Protein AF-A0A7Y3P271-F1 (afdb_monomer)

Solvent-accessible surface area (backbone atoms only — not comparable to full-atom values): 10636 Å² total; per-residue (Å²): 130,68,57,76,39,60,41,57,51,79,41,58,28,74,95,39,40,86,47,29,62,66,76,64,74,85,81,51,53,72,66,56,50,53,50,51,54,73,68,67,54,68,25,46,59,52,27,78,49,50,24,70,84,54,95,64,58,70,70,57,27,37,47,33,23,30,50,40,48,52,51,36,40,74,69,55,47,33,43,68,49,92,56,65,43,69,45,56,38,36,40,36,44,94,90,44,76,49,76,49,74,50,62,45,68,46,65,66,32,43,78,72,56,66,42,74,85,90,73,88,81,57,68,74,58,51,55,52,50,52,53,44,40,71,60,40,71,64,85,93,77,84,84,90,79,88,77,82,92,49,73,72,57,53,52,51,52,63,56,55,74,72,52,88,57,73,38,79,52,74,56,96,80,28,38,40,36,56

pLDDT: mean 92.58, std 4.86, range [75.62, 98.0]

Secondary structure (DSSP, 8-state):
---EE-B--EEE-GGGHHHH----GGGS-HHHHHHHHHTT---THHHHTTTTT--S-HHHHHHHHHHHHHHHHHTTSEEE-SS-B-EEEEEEETTEEEEEEE-EE-HHHHHTTSSPP-SPPPHHHHHHHHHHHHHH-----PPP------HHHHHHHHHHTTSPPS-EEEETTEEEE-

Nearest PDB structures (foldseek):
  2mbm-assembly1_A  TM=2.116E-01  e=1.120E+00  synthetic construct
  4xel-assembly2_B  TM=2.306E-01  e=8.681E+00  Pseudomonas aeruginosa PAO1
  8k28-assembly1_A  TM=1.789E-01  e=2.936E+00  Vibrio phage ICP1_2004_A

Sequence (178 aa):
MSKIIPFCAVRPAPDKVSEVVSHSVEAYSKESINRKLKAGSNSFLQIIFAGKELKSGEKEMLKAIKQKFIDFRKRGIFEQEATPTIYVYRQIKDGQAHTGIIALASVEDYENGVIKIHEHTLEKRVEKLKDYLSVCDFNAEPVSIAYPHHNELDTFLSEKIKEHPLYDFTTDLVQHSV

Foldseek 3Di:
DWDFWFAWDWAFQQVQNVQADDDPPVVDDPVRLVVNCVVVTNYLSCLQCQQVPPPDDPLVSLLSSLVVVVVCVVVRRIDIHPDGDKDWKWKAAPNDIDIDIDTDTDPVCVVVCVFPDPDDDDPVVVVVVVSNCVRNVDDPDDDDGDDPDDVVVVVVSVVVVVDDFSYWDDDPRMTMTD

Radius of gyration: 17.97 Å; Cα contacts (8 Å, |Δi|>4): 202; chains: 1; bounding box: 37×45×43 Å

Structure (mmCIF, N/CA/C/O backbone):
data_AF-A0A7Y3P271-F1
#
_entry.id   AF-A0A7Y3P271-F1
#
loop_
_atom_site.group_PDB
_atom_site.id
_atom_site.type_symbol
_atom_site.label_atom_id
_atom_site.label_alt_id
_atom_site.label_comp_id
_atom_site.label_asym_id
_atom_site.label_entity_id
_atom_site.label_seq_id
_atom_site.pdbx_PDB_ins_code
_atom_site.Cartn_x
_atom_site.Cartn_y
_atom_site.Cartn_z
_atom_site.occupancy
_atom_site.B_iso_or_equiv
_atom_site.auth_seq_id
_atom_site.auth_comp_id
_atom_site.auth_asym_id
_atom_site.auth_atom_id
_atom_site.pdbx_PDB_model_num
ATOM 1 N N . MET A 1 1 ? -2.762 -23.274 -6.606 1.00 76.88 1 MET A N 1
ATOM 2 C CA . MET A 1 1 ? -2.120 -21.947 -6.720 1.00 76.88 1 MET A CA 1
ATOM 3 C C . MET A 1 1 ? -3.157 -20.930 -6.286 1.00 76.88 1 MET A C 1
ATOM 5 O O . MET A 1 1 ? -4.306 -21.124 -6.656 1.00 76.88 1 MET A O 1
ATOM 9 N N . SER A 1 2 ? -2.792 -19.945 -5.465 1.00 87.06 2 SER A N 1
ATOM 10 C CA . SER A 1 2 ? -3.760 -18.952 -4.977 1.00 87.06 2 SER A CA 1
ATOM 11 C C . SER A 1 2 ? -4.325 -18.123 -6.135 1.00 87.06 2 SER A C 1
ATOM 13 O O . SER A 1 2 ? -3.615 -17.834 -7.103 1.00 87.06 2 SER A O 1
ATOM 15 N N . LYS A 1 3 ? -5.600 -17.755 -6.044 1.00 92.44 3 LYS A N 1
ATOM 16 C CA . LYS A 1 3 ? -6.288 -16.897 -6.997 1.00 92.44 3 LYS A CA 1
ATOM 17 C C . LYS A 1 3 ? -5.854 -15.451 -6.782 1.00 92.44 3 LYS A C 1
ATOM 19 O O . LYS A 1 3 ? -6.179 -14.832 -5.769 1.00 92.44 3 LYS A O 1
ATOM 24 N N . ILE A 1 4 ? -5.157 -14.918 -7.781 1.00 93.88 4 ILE A N 1
ATOM 25 C CA . ILE A 1 4 ? -4.724 -13.523 -7.845 1.00 93.88 4 ILE A CA 1
ATOM 26 C C . ILE A 1 4 ? -5.758 -12.708 -8.622 1.00 93.88 4 ILE A C 1
ATOM 28 O O . ILE A 1 4 ? -6.173 -13.106 -9.711 1.00 93.88 4 ILE A O 1
ATOM 32 N N . ILE A 1 5 ? -6.203 -11.589 -8.049 1.00 96.56 5 ILE A N 1
ATOM 33 C CA . ILE A 1 5 ? -7.339 -10.810 -8.552 1.00 96.56 5 ILE A CA 1
ATOM 34 C C . ILE A 1 5 ? -6.903 -9.348 -8.773 1.00 96.56 5 ILE A C 1
ATOM 36 O O . ILE A 1 5 ? -6.366 -8.730 -7.846 1.00 96.56 5 ILE A O 1
ATOM 40 N N . PRO A 1 6 ? -7.119 -8.773 -9.975 1.00 97.44 6 PRO A N 1
ATOM 41 C CA . PRO A 1 6 ? -6.876 -7.354 -10.228 1.00 97.44 6 PRO A CA 1
ATOM 42 C C . PRO A 1 6 ? -7.854 -6.480 -9.432 1.00 97.44 6 PRO A C 1
ATOM 44 O O . PRO A 1 6 ? -8.974 -6.898 -9.138 1.00 97.44 6 PRO A O 1
ATOM 47 N N . PHE A 1 7 ? -7.472 -5.241 -9.128 1.00 97.12 7 PHE A N 1
ATOM 48 C CA . PHE A 1 7 ? -8.321 -4.329 -8.357 1.00 97.12 7 PHE A CA 1
ATOM 49 C C . PHE A 1 7 ? -8.177 -2.876 -8.800 1.00 97.12 7 PHE A C 1
ATOM 51 O O . PHE A 1 7 ? -7.177 -2.492 -9.402 1.00 97.12 7 PHE A O 1
ATOM 58 N N . CYS A 1 8 ? -9.193 -2.064 -8.513 1.00 97.19 8 CYS A N 1
ATOM 59 C CA . CYS A 1 8 ? -9.152 -0.631 -8.785 1.00 97.19 8 CYS A CA 1
ATOM 60 C C . CYS A 1 8 ? -8.505 0.090 -7.597 1.00 97.19 8 CYS A C 1
ATOM 62 O O . CYS A 1 8 ? -9.199 0.460 -6.645 1.00 97.19 8 CYS A O 1
ATOM 64 N N . ALA A 1 9 ? -7.181 0.251 -7.618 1.00 96.25 9 ALA A N 1
ATOM 65 C CA . ALA A 1 9 ? -6.464 0.894 -6.523 1.00 96.25 9 ALA A CA 1
ATOM 66 C C . ALA A 1 9 ? -6.833 2.378 -6.385 1.00 96.25 9 ALA A C 1
ATOM 68 O O . ALA A 1 9 ? -7.121 3.064 -7.367 1.00 96.25 9 ALA A O 1
ATOM 69 N N . VAL A 1 10 ? -6.760 2.885 -5.153 1.00 96.75 10 VAL A N 1
ATOM 70 C CA . VAL A 1 10 ? -6.625 4.319 -4.887 1.00 96.75 10 VAL A CA 1
ATOM 71 C C . VAL A 1 10 ? -5.153 4.573 -4.599 1.00 96.75 10 VAL A C 1
ATOM 73 O O . VAL A 1 10 ? -4.630 4.102 -3.592 1.00 96.75 10 VAL A O 1
ATOM 76 N N . ARG A 1 11 ? -4.482 5.284 -5.499 1.00 95.81 11 ARG A N 1
ATOM 77 C CA . ARG A 1 11 ? -3.025 5.468 -5.500 1.00 95.81 11 ARG A CA 1
ATOM 78 C C . ARG A 1 11 ? -2.660 6.949 -5.595 1.00 95.81 11 ARG A C 1
ATOM 80 O O . ARG A 1 11 ? -3.503 7.737 -6.021 1.00 95.81 11 ARG A O 1
ATOM 87 N N . PRO A 1 12 ? -1.451 7.373 -5.197 1.00 96.56 12 PRO A N 1
ATOM 88 C CA . PRO A 1 12 ? -1.027 8.760 -5.377 1.00 96.56 12 PRO A CA 1
ATOM 89 C C . PRO A 1 12 ? -1.092 9.208 -6.846 1.00 96.56 12 PRO A C 1
ATOM 91 O O . PRO A 1 12 ? -0.880 8.410 -7.761 1.00 96.56 12 PRO A O 1
ATOM 94 N N . ALA A 1 13 ? -1.343 10.489 -7.096 1.00 96.25 13 ALA A N 1
ATOM 95 C CA . ALA A 1 13 ? -1.074 11.041 -8.420 1.00 96.25 13 ALA A CA 1
ATOM 96 C C . ALA A 1 13 ? 0.440 10.919 -8.726 1.00 96.25 13 ALA A C 1
ATOM 98 O O . ALA A 1 13 ? 1.246 11.074 -7.796 1.00 96.25 13 ALA A O 1
ATOM 99 N N . PRO A 1 14 ? 0.856 10.619 -9.973 1.00 94.06 14 PRO A N 1
ATOM 100 C CA . PRO A 1 14 ? 2.269 10.409 -10.317 1.00 94.06 14 PRO A CA 1
ATOM 101 C C . PRO A 1 14 ? 3.203 11.547 -9.902 1.00 94.06 14 PRO A C 1
ATOM 103 O O . PRO A 1 14 ? 4.298 11.297 -9.407 1.00 94.06 14 PRO A O 1
ATOM 106 N N . ASP A 1 15 ? 2.743 12.791 -10.009 1.00 93.38 15 ASP A N 1
ATOM 107 C CA . ASP A 1 15 ? 3.478 13.998 -9.624 1.00 93.38 15 ASP A CA 1
ATOM 108 C C . ASP A 1 15 ? 3.590 14.203 -8.101 1.00 93.38 15 ASP A C 1
ATOM 110 O O . ASP A 1 15 ? 4.363 15.046 -7.652 1.00 93.38 15 ASP A O 1
ATOM 114 N N . LYS A 1 16 ? 2.841 13.440 -7.293 1.00 94.31 16 LYS A N 1
ATOM 115 C CA . LYS A 1 16 ? 2.733 13.617 -5.831 1.00 94.31 16 LYS A CA 1
ATOM 116 C C . LYS A 1 16 ? 3.246 12.429 -5.027 1.00 94.31 16 LYS A C 1
ATOM 118 O O . LYS A 1 16 ? 3.295 12.509 -3.800 1.00 94.31 16 LYS A O 1
ATOM 123 N N . VAL A 1 17 ? 3.625 11.326 -5.676 1.00 94.31 17 VAL A N 1
ATOM 124 C CA . VAL A 1 17 ? 3.997 10.073 -4.996 1.00 94.31 17 VAL A CA 1
ATOM 125 C C . VAL A 1 17 ? 5.090 10.277 -3.940 1.00 94.31 17 VAL A C 1
ATOM 127 O O . VAL A 1 17 ? 4.933 9.830 -2.804 1.00 94.31 17 VAL A O 1
ATOM 130 N N . SER A 1 18 ? 6.137 11.039 -4.259 1.00 90.69 18 SER A N 1
ATOM 131 C CA . SER A 1 18 ? 7.265 11.310 -3.357 1.00 90.69 18 SER A CA 1
ATOM 132 C C . SER A 1 18 ? 6.880 12.138 -2.126 1.00 90.69 18 SER A C 1
ATOM 134 O O . SER A 1 18 ? 7.519 12.020 -1.081 1.00 90.69 18 SER A O 1
ATOM 136 N N . GLU A 1 19 ? 5.822 12.948 -2.212 1.00 91.56 19 GLU A N 1
ATOM 137 C CA . GLU A 1 19 ? 5.302 13.713 -1.077 1.00 91.56 19 GLU A CA 1
ATOM 138 C C . GLU A 1 19 ? 4.388 12.876 -0.184 1.00 91.56 19 GLU A C 1
ATOM 140 O O . GLU A 1 19 ? 4.322 13.119 1.023 1.00 91.56 19 GLU A O 1
ATOM 145 N N . VAL A 1 20 ? 3.664 11.923 -0.779 1.00 94.38 20 VAL A N 1
ATOM 146 C CA . VAL A 1 20 ? 2.663 11.103 -0.090 1.00 94.38 20 VAL A CA 1
ATOM 147 C C . VAL A 1 20 ? 3.302 9.995 0.731 1.00 94.38 20 VAL A C 1
ATOM 149 O O . VAL A 1 20 ? 2.820 9.702 1.824 1.00 94.38 20 VAL A O 1
ATOM 152 N N . VAL A 1 21 ? 4.385 9.395 0.246 1.00 91.19 21 VAL A N 1
ATOM 153 C CA . VAL A 1 21 ? 5.019 8.240 0.890 1.00 91.19 21 VAL A CA 1
ATOM 154 C C . VAL A 1 21 ? 5.388 8.523 2.355 1.00 91.19 21 VAL A C 1
ATOM 156 O O . VAL A 1 21 ? 5.842 9.605 2.740 1.00 91.19 21 VAL A O 1
ATOM 159 N N . SER A 1 22 ? 5.169 7.517 3.201 1.00 90.75 22 SER A N 1
ATOM 160 C CA . SER A 1 22 ? 5.621 7.491 4.589 1.00 90.75 22 SER A CA 1
ATOM 161 C C . SER A 1 22 ? 6.122 6.101 4.957 1.00 90.75 22 SER A C 1
ATOM 163 O O . SER A 1 22 ? 5.598 5.102 4.474 1.00 90.75 22 SER A O 1
ATOM 165 N N . HIS A 1 23 ? 7.084 6.036 5.869 1.00 86.44 23 HIS A N 1
ATOM 166 C CA . HIS A 1 23 ? 7.488 4.800 6.528 1.00 86.44 23 HIS A CA 1
ATOM 167 C C . HIS A 1 23 ? 6.451 4.380 7.572 1.00 86.44 23 HIS A C 1
ATOM 169 O O . HIS A 1 23 ? 5.519 5.129 7.888 1.00 86.44 23 HIS A O 1
ATOM 175 N N . SER A 1 24 ? 6.659 3.198 8.156 1.00 86.56 24 SER A N 1
ATOM 176 C CA . SER A 1 24 ? 5.958 2.819 9.383 1.00 86.56 24 SER A CA 1
ATOM 177 C C . SER A 1 24 ? 6.114 3.922 10.430 1.00 86.56 24 SER A C 1
ATOM 179 O O . SER A 1 24 ? 7.189 4.508 10.587 1.00 86.56 24 SER A O 1
ATOM 181 N N . VAL A 1 25 ? 5.041 4.192 11.172 1.00 88.00 25 VAL A N 1
ATOM 182 C CA . VAL A 1 25 ? 5.026 5.190 12.250 1.00 88.00 25 VAL A CA 1
ATOM 183 C C . VAL A 1 25 ? 6.157 4.945 13.256 1.00 88.00 25 VAL A C 1
ATOM 185 O O . VAL A 1 25 ? 6.741 5.898 13.769 1.00 88.00 25 VAL A O 1
ATOM 188 N N . GLU A 1 26 ? 6.497 3.680 13.493 1.00 87.75 26 GLU A N 1
ATOM 189 C CA . GLU A 1 26 ? 7.538 3.241 14.427 1.00 87.75 26 GLU A CA 1
ATOM 190 C C . GLU A 1 26 ? 8.953 3.649 13.989 1.00 87.75 26 GLU A C 1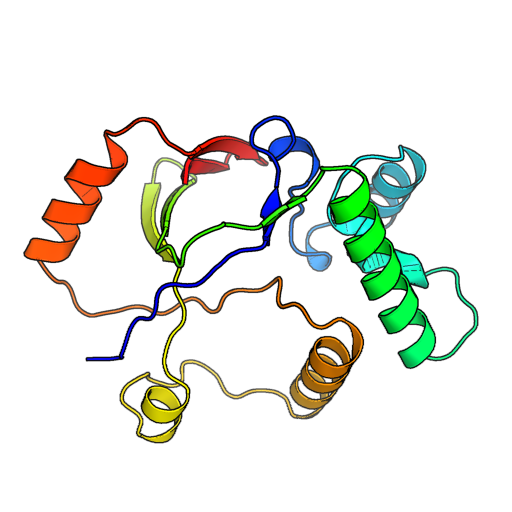
ATOM 192 O O . GLU A 1 26 ? 9.840 3.781 14.830 1.00 87.75 26 GLU A O 1
ATOM 197 N N . ALA A 1 27 ? 9.163 3.911 12.695 1.00 88.62 27 ALA A N 1
ATOM 198 C CA . ALA A 1 27 ? 10.445 4.365 12.160 1.00 88.62 27 ALA A CA 1
ATOM 199 C C . ALA A 1 27 ? 10.722 5.855 12.441 1.00 88.62 27 ALA A C 1
ATOM 201 O O . ALA A 1 27 ? 11.838 6.330 12.232 1.00 88.62 27 ALA A O 1
ATOM 202 N N . TYR A 1 28 ? 9.727 6.618 12.907 1.00 88.75 28 TYR A N 1
ATOM 203 C CA . TYR A 1 28 ? 9.871 8.051 13.142 1.00 88.75 28 TYR A CA 1
ATOM 204 C C . TYR A 1 28 ? 10.048 8.401 14.620 1.00 88.75 28 TYR A C 1
ATOM 206 O O . TYR A 1 28 ? 9.341 7.914 15.502 1.00 88.75 28 TYR A O 1
ATOM 214 N N . SER A 1 29 ? 10.902 9.391 14.892 1.00 92.81 29 SER A N 1
ATOM 215 C CA . SER A 1 29 ? 10.873 10.084 16.179 1.00 92.81 29 SER A CA 1
ATOM 216 C C . SER A 1 29 ? 9.615 10.956 16.305 1.00 92.81 29 SER A C 1
ATOM 218 O O . SER A 1 29 ? 9.091 11.488 15.319 1.00 92.81 29 SER A O 1
ATOM 220 N N . LYS A 1 30 ? 9.153 11.180 17.543 1.00 90.88 30 LYS A N 1
ATOM 221 C CA . LYS A 1 30 ? 8.014 12.078 17.824 1.00 90.88 30 LYS A CA 1
ATOM 222 C C . LYS A 1 30 ? 8.233 13.487 17.261 1.00 90.88 30 LYS A C 1
ATOM 224 O O . LYS A 1 30 ? 7.298 14.102 16.751 1.00 90.88 30 LYS A O 1
ATOM 229 N N . GLU A 1 31 ? 9.462 13.989 17.338 1.00 92.31 31 GLU A N 1
ATOM 230 C CA . GLU A 1 31 ? 9.846 15.294 16.793 1.00 92.31 31 GLU A CA 1
ATOM 231 C C . GLU A 1 31 ? 9.737 15.333 15.268 1.00 92.31 31 GLU A C 1
ATOM 233 O O . GLU A 1 31 ? 9.210 16.301 14.720 1.00 92.31 31 GLU A O 1
ATOM 238 N N . SER A 1 32 ? 10.175 14.267 14.588 1.00 88.88 32 SER A N 1
ATOM 239 C CA . SER A 1 32 ? 10.078 14.142 13.131 1.00 88.88 32 SER A CA 1
ATOM 240 C C . SER A 1 32 ? 8.621 14.140 12.666 1.00 88.88 32 SER A C 1
ATOM 242 O O . SER A 1 32 ? 8.261 14.907 11.770 1.00 88.88 32 SER A O 1
ATOM 244 N N . ILE A 1 33 ? 7.756 13.372 13.343 1.00 91.19 33 ILE A N 1
ATOM 245 C CA . ILE A 1 33 ? 6.308 13.368 13.080 1.00 91.19 33 ILE A CA 1
ATOM 246 C C . ILE A 1 33 ? 5.744 14.778 13.248 1.00 91.19 33 ILE A C 1
ATOM 248 O O . ILE A 1 33 ? 5.133 15.311 12.327 1.00 91.19 33 ILE A O 1
ATOM 252 N N . ASN A 1 34 ? 5.982 15.421 14.394 1.00 90.69 34 ASN A N 1
ATOM 253 C CA . ASN A 1 34 ? 5.434 16.751 14.663 1.00 90.69 34 ASN A CA 1
ATOM 254 C C . ASN A 1 34 ? 5.915 17.794 13.641 1.00 90.69 34 ASN A C 1
ATOM 256 O O . ASN A 1 34 ? 5.136 18.657 13.238 1.00 90.69 34 ASN A O 1
ATOM 260 N N . ARG A 1 35 ? 7.171 17.708 13.185 1.00 89.88 35 ARG A N 1
ATOM 261 C CA . ARG A 1 35 ? 7.706 18.577 12.130 1.00 89.88 35 ARG A CA 1
ATOM 262 C C . ARG A 1 35 ? 6.987 18.347 10.799 1.00 89.88 35 ARG A C 1
ATOM 264 O O . ARG A 1 35 ? 6.537 19.316 10.194 1.00 89.88 35 ARG A O 1
ATOM 271 N N . LYS A 1 36 ? 6.828 17.088 10.371 1.00 88.44 36 LYS A N 1
ATOM 272 C CA . LYS A 1 36 ? 6.117 16.728 9.128 1.00 88.44 36 LYS A CA 1
ATOM 273 C C . LYS A 1 36 ? 4.646 17.149 9.151 1.00 88.44 36 LYS A C 1
ATOM 275 O O . LYS A 1 36 ? 4.137 17.614 8.130 1.00 88.44 36 LYS A O 1
ATOM 280 N N . LEU A 1 37 ? 3.993 17.032 10.311 1.00 91.38 37 LEU A N 1
ATOM 281 C CA . LEU A 1 37 ? 2.609 17.461 10.503 1.00 91.38 37 LEU A CA 1
ATOM 282 C C . LEU A 1 37 ? 2.472 18.986 10.392 1.00 91.38 37 LEU A C 1
ATOM 284 O O . LEU A 1 37 ? 1.655 19.463 9.606 1.00 91.38 37 LEU A O 1
ATOM 288 N N . LYS A 1 38 ? 3.322 19.747 11.097 1.00 89.44 38 LYS A N 1
ATOM 289 C CA . LYS A 1 38 ? 3.330 21.222 11.058 1.00 89.44 38 LYS A CA 1
ATOM 290 C C . LYS A 1 38 ? 3.683 21.794 9.688 1.00 89.44 38 LYS A C 1
ATOM 292 O O . LYS A 1 38 ? 3.170 22.846 9.330 1.00 89.44 38 LYS A O 1
ATOM 297 N N . ALA A 1 39 ? 4.538 21.111 8.928 1.00 87.00 39 ALA A N 1
ATOM 298 C CA . ALA A 1 39 ? 4.927 21.538 7.587 1.00 87.00 39 ALA A CA 1
ATOM 299 C C . ALA A 1 39 ? 3.783 21.457 6.559 1.00 87.00 39 ALA A C 1
ATOM 301 O O . ALA A 1 39 ? 3.951 21.928 5.441 1.00 87.00 39 ALA A O 1
ATOM 302 N N . GLY A 1 40 ? 2.641 20.839 6.895 1.00 78.50 40 GLY A N 1
ATOM 303 C CA . GLY A 1 40 ? 1.501 20.738 5.978 1.00 78.50 40 GLY A CA 1
ATOM 304 C C . GLY A 1 40 ? 1.777 19.890 4.732 1.00 78.50 40 GLY A C 1
ATOM 305 O O . GLY A 1 40 ? 1.087 20.050 3.730 1.00 78.50 40 GLY A O 1
ATOM 306 N N . SER A 1 41 ? 2.780 19.003 4.790 1.00 83.25 41 SER A N 1
ATOM 307 C CA . SER A 1 41 ? 3.139 18.101 3.685 1.00 83.25 41 SER A CA 1
ATOM 308 C C . SER A 1 41 ? 1.956 17.234 3.245 1.00 83.25 41 SER A C 1
ATOM 310 O O . SER A 1 41 ? 1.099 16.906 4.061 1.00 83.25 41 SER A O 1
ATOM 312 N N . ASN A 1 42 ? 1.938 16.779 1.990 1.00 92.62 42 ASN A N 1
ATOM 313 C CA . ASN A 1 42 ? 0.966 15.787 1.515 1.00 92.62 42 ASN A CA 1
ATOM 314 C C . ASN A 1 42 ? 1.294 14.352 1.977 1.00 92.62 42 ASN A C 1
ATOM 316 O O . ASN A 1 42 ? 0.760 13.399 1.424 1.00 92.62 42 ASN A O 1
ATOM 320 N N . SER A 1 43 ? 2.130 14.185 3.008 1.00 94.19 43 SER A N 1
ATOM 321 C CA . SER A 1 43 ? 2.509 12.874 3.535 1.00 94.19 43 SER A CA 1
ATOM 322 C C . SER A 1 43 ? 1.307 12.122 4.091 1.00 94.19 43 SER A C 1
ATOM 324 O O . SER A 1 43 ? 0.452 12.700 4.767 1.00 94.19 43 SER A O 1
ATOM 326 N N . PHE A 1 44 ? 1.293 10.805 3.896 1.00 95.12 44 PHE A N 1
ATOM 327 C CA . PHE A 1 44 ? 0.293 9.896 4.446 1.00 95.12 44 PHE A CA 1
ATOM 328 C C . PHE A 1 44 ? 0.210 9.968 5.982 1.00 95.12 44 PHE A C 1
ATOM 330 O O . PHE A 1 44 ? -0.844 9.711 6.564 1.00 95.12 44 PHE A O 1
ATOM 337 N N . LEU A 1 45 ? 1.267 10.446 6.656 1.00 94.69 45 LEU A N 1
ATOM 338 C CA . LEU A 1 45 ? 1.233 10.762 8.088 1.00 94.69 45 LEU A CA 1
ATOM 339 C C . LEU A 1 45 ? 0.134 11.773 8.453 1.00 94.69 45 LEU A C 1
ATOM 341 O O . LEU A 1 45 ? -0.433 11.677 9.538 1.00 94.69 45 LEU A O 1
ATOM 345 N N . GLN A 1 46 ? -0.209 12.715 7.567 1.00 95.19 46 GLN A N 1
ATOM 346 C CA . GLN A 1 46 ? -1.328 13.638 7.796 1.00 95.19 46 GLN A CA 1
ATOM 347 C C . GLN A 1 46 ? -2.663 12.906 7.927 1.00 95.19 46 GLN A C 1
ATOM 349 O O . GLN A 1 46 ? -3.542 13.378 8.643 1.00 95.19 46 GLN A O 1
ATOM 354 N N . ILE A 1 47 ? -2.820 11.782 7.222 1.00 95.44 47 ILE A N 1
ATOM 355 C CA . ILE A 1 47 ? -4.020 10.946 7.260 1.00 95.44 47 ILE A CA 1
ATOM 356 C C . ILE A 1 47 ? -4.009 10.128 8.544 1.00 95.44 47 ILE A C 1
ATOM 358 O O . ILE A 1 47 ? -4.957 10.229 9.316 1.00 95.44 47 ILE A O 1
ATOM 362 N N . ILE A 1 48 ? -2.914 9.409 8.822 1.00 93.31 48 ILE A N 1
ATOM 363 C CA . ILE A 1 48 ? -2.762 8.572 10.026 1.00 93.31 48 ILE A CA 1
ATOM 364 C C . ILE A 1 48 ? -2.993 9.385 11.310 1.00 93.31 48 ILE A C 1
ATOM 366 O O . ILE A 1 48 ? -3.651 8.919 12.237 1.00 93.31 48 ILE A O 1
ATOM 370 N N . PHE A 1 49 ? -2.479 10.617 11.370 1.00 93.44 49 PHE A N 1
ATOM 371 C CA . PHE A 1 49 ? -2.550 11.460 12.565 1.00 93.44 49 PHE A CA 1
ATOM 372 C C . PHE A 1 49 ? -3.699 12.477 12.569 1.00 93.44 49 PHE A C 1
ATOM 374 O O . PHE A 1 49 ? -3.765 13.292 13.489 1.00 93.44 49 PHE A O 1
ATOM 381 N N . ALA A 1 50 ? -4.633 12.424 11.612 1.00 92.44 50 ALA A N 1
ATOM 382 C CA . ALA A 1 50 ? -5.733 13.390 11.510 1.00 92.44 50 ALA A CA 1
ATOM 383 C C . ALA A 1 50 ? -6.588 13.497 12.789 1.00 92.44 50 ALA A C 1
ATOM 385 O O . ALA A 1 50 ? -7.109 14.564 13.098 1.00 92.44 50 ALA A O 1
ATOM 386 N N . GLY A 1 51 ? -6.717 12.401 13.545 1.00 83.50 51 GLY A N 1
ATOM 387 C CA . GLY A 1 51 ? -7.472 12.347 14.800 1.00 83.50 51 GLY A CA 1
ATOM 388 C C . GLY A 1 51 ? -6.649 12.557 16.076 1.00 83.50 51 GLY A C 1
ATOM 389 O O . GLY A 1 51 ? -7.222 12.529 17.159 1.00 83.50 51 GLY A O 1
ATOM 390 N N . LYS A 1 52 ? -5.324 12.754 15.987 1.00 83.44 52 LYS A N 1
ATOM 391 C CA . LYS A 1 52 ? -4.403 12.697 17.145 1.00 83.44 52 LYS A CA 1
ATOM 392 C C . LYS A 1 52 ? -4.719 13.719 18.242 1.00 83.44 52 LYS A C 1
ATOM 394 O O . LYS A 1 52 ? -4.493 13.445 19.415 1.00 83.44 52 LYS A O 1
ATOM 399 N N . GLU A 1 53 ? -5.188 14.905 17.862 1.00 75.62 53 GLU A N 1
ATOM 400 C CA . GLU A 1 53 ? -5.464 16.007 18.797 1.00 75.62 53 GLU A CA 1
ATOM 401 C C . GLU A 1 53 ? -6.885 15.965 19.376 1.00 75.62 53 GLU A C 1
ATOM 403 O O . GLU A 1 53 ? -7.217 16.741 20.276 1.00 75.62 53 GLU A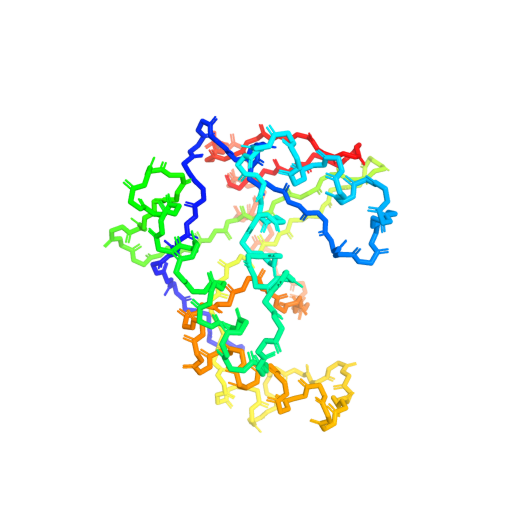 O 1
ATOM 408 N N . LEU A 1 54 ? -7.733 15.056 18.889 1.00 80.94 54 LEU A N 1
ATOM 409 C CA . LEU A 1 54 ? -9.088 14.918 19.392 1.00 80.94 54 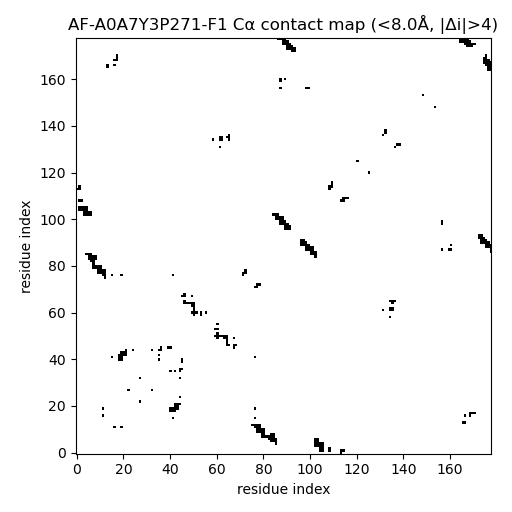LEU A CA 1
ATOM 410 C C . LEU A 1 54 ? -9.060 14.277 20.783 1.00 80.94 54 LEU A C 1
ATOM 412 O O . LEU A 1 54 ? -8.551 13.176 20.971 1.00 80.94 54 LEU A O 1
ATOM 416 N N . LYS A 1 55 ? -9.676 14.944 21.764 1.00 77.62 55 LYS A N 1
ATOM 417 C CA . LYS A 1 55 ? -9.891 14.402 23.121 1.00 77.62 55 LYS A CA 1
ATOM 418 C C . LYS A 1 55 ? -11.015 13.348 23.179 1.00 77.62 55 LYS A C 1
ATOM 420 O O . LYS A 1 55 ? -11.466 12.996 24.264 1.00 77.62 55 LYS A O 1
ATOM 425 N N . SER A 1 56 ? -11.520 12.919 22.025 1.00 77.12 56 SER A N 1
ATOM 426 C CA . SER A 1 56 ? -12.639 11.989 21.859 1.00 77.12 56 SER A CA 1
ATOM 427 C C . SER A 1 56 ? -12.182 10.525 21.842 1.00 77.12 56 SER A C 1
ATOM 429 O O . SER A 1 56 ? -10.992 10.237 21.948 1.00 77.12 56 SER A O 1
ATOM 431 N N . GLY A 1 57 ? -13.128 9.592 21.710 1.00 85.56 57 GLY A N 1
ATOM 432 C CA . GLY A 1 57 ? -12.840 8.162 21.621 1.00 85.56 57 GLY A CA 1
ATOM 433 C C . GLY A 1 57 ? -12.171 7.739 20.306 1.00 85.56 57 GLY A C 1
ATOM 434 O O . GLY A 1 57 ? -12.048 8.511 19.352 1.00 85.56 57 GLY A O 1
ATOM 435 N N . GLU A 1 58 ? -11.754 6.472 20.256 1.00 87.25 58 GLU A N 1
ATOM 436 C CA . GLU A 1 58 ? -11.070 5.845 19.111 1.00 87.25 58 GLU A CA 1
ATOM 437 C C . GLU A 1 58 ? -11.899 5.932 17.818 1.00 87.25 58 GLU A C 1
ATOM 439 O O . GLU A 1 58 ? -11.370 6.231 16.748 1.00 87.25 58 GLU A O 1
ATOM 444 N N . LYS A 1 59 ? -13.227 5.789 17.913 1.00 90.62 59 LYS A N 1
ATOM 445 C CA . LYS A 1 59 ? -14.136 5.879 16.762 1.00 90.62 59 LYS A CA 1
ATOM 446 C C . LYS A 1 59 ? -14.110 7.254 16.093 1.00 90.62 59 LYS A C 1
ATOM 448 O O . LYS A 1 59 ? -14.135 7.348 14.867 1.00 90.62 59 LYS A O 1
ATOM 453 N N . GLU A 1 60 ? -14.078 8.331 16.871 1.00 92.81 60 GLU A N 1
ATOM 454 C CA . GLU A 1 60 ? -13.971 9.695 16.353 1.00 92.81 60 GLU A CA 1
ATOM 455 C C . GLU A 1 60 ? -12.607 9.941 15.701 1.00 92.81 60 GLU A C 1
ATOM 457 O O . GLU A 1 60 ? -12.544 10.593 14.657 1.00 92.81 60 GLU A O 1
ATOM 462 N N . MET A 1 61 ? -11.534 9.363 16.252 1.00 93.62 61 MET A N 1
ATOM 463 C CA . MET A 1 61 ? -10.208 9.415 15.631 1.00 93.62 61 MET A CA 1
ATOM 464 C C . MET A 1 61 ? -10.212 8.728 14.259 1.00 93.62 61 MET A C 1
ATOM 466 O O . MET A 1 61 ? -9.766 9.323 13.281 1.00 93.62 61 MET A O 1
ATOM 470 N N . LEU A 1 62 ? -10.788 7.526 14.152 1.00 94.69 62 LEU A N 1
ATOM 471 C CA . LEU A 1 62 ? -10.909 6.798 12.882 1.00 94.69 62 LEU A CA 1
ATOM 472 C C . LEU A 1 62 ? -11.758 7.556 11.845 1.00 94.69 62 LEU A C 1
ATOM 474 O O . LEU A 1 62 ? -11.419 7.595 10.660 1.00 94.69 62 LEU A O 1
ATOM 478 N N . LYS A 1 63 ? -12.836 8.224 12.276 1.00 95.50 63 LYS A N 1
ATOM 479 C CA . LYS A 1 63 ? -13.628 9.101 11.395 1.00 95.50 63 LYS A CA 1
ATOM 480 C C . LYS A 1 63 ? -12.807 10.279 10.868 1.00 95.50 63 LYS A C 1
ATOM 482 O O . LYS A 1 63 ? -12.939 10.619 9.695 1.00 95.50 63 LYS A O 1
ATOM 487 N N . ALA A 1 64 ? -11.950 10.880 11.696 1.00 96.25 64 ALA A N 1
ATOM 488 C CA . ALA A 1 64 ? -11.056 11.951 11.258 1.00 96.25 64 ALA A CA 1
ATOM 489 C C . ALA A 1 64 ? -10.030 11.454 10.225 1.00 96.25 64 ALA A C 1
ATOM 491 O O . ALA A 1 64 ? -9.798 12.133 9.225 1.00 96.25 64 ALA A O 1
ATOM 492 N N . ILE A 1 65 ? -9.485 10.244 10.411 1.00 96.06 65 ILE A N 1
ATOM 493 C CA . ILE A 1 65 ? -8.614 9.575 9.427 1.00 96.06 65 ILE A CA 1
ATOM 494 C C . ILE A 1 65 ? -9.357 9.392 8.096 1.00 96.06 65 ILE A C 1
ATOM 496 O O . ILE A 1 65 ? -8.861 9.818 7.051 1.00 96.06 65 ILE A O 1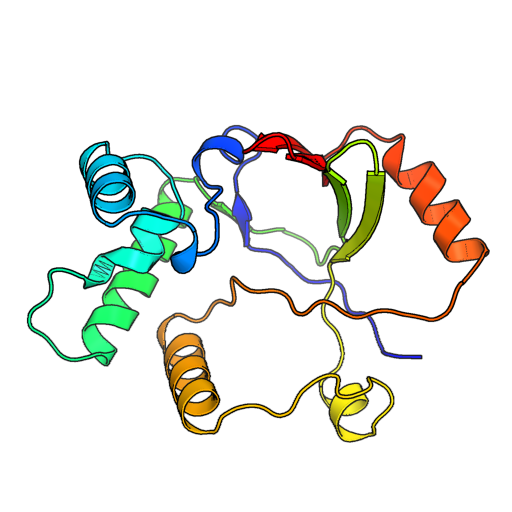
ATOM 500 N N . LYS A 1 66 ? -10.581 8.838 8.129 1.00 96.75 66 LYS A N 1
ATOM 501 C CA . LYS A 1 66 ? -11.425 8.677 6.932 1.00 96.75 66 LYS A CA 1
ATOM 502 C C . LYS A 1 66 ? -11.647 10.006 6.218 1.00 96.75 66 LYS A C 1
ATOM 504 O O . LYS A 1 66 ? -11.473 10.101 5.004 1.00 96.75 66 LYS A O 1
ATOM 509 N N . GLN A 1 67 ? -12.027 11.038 6.969 1.00 97.31 67 GLN A N 1
ATOM 510 C CA . GLN A 1 67 ? -12.319 12.346 6.398 1.00 97.31 67 GLN A CA 1
ATOM 511 C C . GLN A 1 67 ? -11.079 12.942 5.730 1.00 97.31 67 GLN A C 1
ATOM 513 O O . GLN A 1 67 ? -11.164 13.419 4.601 1.00 97.31 67 GLN A O 1
ATOM 518 N N . LYS A 1 68 ? -9.911 12.832 6.369 1.00 96.75 68 LYS A N 1
ATOM 519 C CA . LYS A 1 68 ? -8.653 13.316 5.800 1.00 96.75 68 LYS A CA 1
ATOM 520 C C . LYS A 1 68 ? -8.272 12.577 4.517 1.00 96.75 68 LYS A C 1
ATOM 522 O O . LYS A 1 68 ? -7.829 13.216 3.566 1.00 96.75 68 LYS A O 1
ATOM 527 N N . PHE A 1 69 ? -8.486 11.261 4.460 1.00 97.25 69 PHE A N 1
ATOM 528 C CA . PHE A 1 69 ? -8.295 10.476 3.238 1.00 97.25 69 PHE A CA 1
ATOM 529 C C . PHE A 1 69 ? -9.225 10.946 2.106 1.00 97.25 69 PHE A C 1
ATOM 531 O O . PHE A 1 69 ? -8.771 11.180 0.985 1.00 97.25 69 PHE A O 1
ATOM 538 N N . ILE A 1 70 ? -10.510 11.175 2.400 1.00 97.06 70 ILE A N 1
ATOM 539 C CA . ILE A 1 70 ? -11.475 11.726 1.434 1.00 97.06 70 ILE A CA 1
ATOM 540 C C . ILE A 1 70 ? -11.033 13.112 0.946 1.00 97.06 70 ILE A C 1
ATOM 542 O O . ILE A 1 70 ? -11.104 13.393 -0.251 1.00 97.06 70 ILE A O 1
ATOM 546 N N . ASP A 1 71 ? -10.547 13.971 1.839 1.00 96.94 71 ASP A N 1
ATOM 547 C CA . ASP A 1 71 ? -10.065 15.304 1.475 1.00 96.94 71 ASP A CA 1
ATOM 548 C C . ASP A 1 71 ? -8.837 15.228 0.558 1.00 96.94 71 ASP A C 1
ATOM 550 O O . ASP A 1 71 ? -8.720 16.008 -0.386 1.00 96.94 71 ASP A O 1
ATOM 554 N N . PHE A 1 72 ? -7.939 14.264 0.780 1.00 97.31 72 PHE A N 1
ATOM 555 C CA . PHE A 1 72 ? -6.800 14.020 -0.107 1.00 97.31 72 PHE A CA 1
ATOM 556 C C . PHE A 1 72 ? -7.249 13.597 -1.508 1.00 97.31 72 PHE A C 1
ATOM 558 O O . PHE A 1 72 ? -6.730 14.119 -2.496 1.00 97.31 72 PHE A O 1
ATOM 565 N N . ARG A 1 73 ? -8.256 12.721 -1.607 1.00 96.44 73 ARG A N 1
ATOM 566 C CA . ARG A 1 73 ? -8.864 12.346 -2.894 1.00 96.44 73 ARG A CA 1
ATOM 567 C C . ARG A 1 73 ? -9.485 13.555 -3.596 1.00 96.44 73 ARG A C 1
ATOM 569 O O . ARG A 1 73 ? -9.218 13.785 -4.768 1.00 96.44 73 ARG A O 1
ATOM 576 N N . LYS A 1 74 ? -10.251 14.381 -2.875 1.00 97.00 74 LYS A N 1
ATOM 577 C CA . LYS A 1 74 ? -10.869 15.605 -3.426 1.00 97.00 74 LYS A CA 1
ATOM 578 C C . LYS A 1 74 ? -9.843 16.624 -3.925 1.00 97.00 74 LYS A C 1
ATOM 580 O O . LYS A 1 74 ? -10.117 17.346 -4.875 1.00 97.00 74 LYS A O 1
ATOM 585 N N . ARG A 1 75 ? -8.663 16.679 -3.301 1.00 96.25 75 ARG A N 1
ATOM 586 C CA . ARG A 1 75 ? -7.532 17.535 -3.705 1.00 96.25 75 ARG A CA 1
ATOM 587 C C . ARG A 1 75 ? -6.710 16.951 -4.864 1.00 96.25 75 ARG A C 1
ATOM 589 O O . ARG A 1 75 ? -5.690 17.534 -5.231 1.00 96.25 75 ARG A O 1
ATOM 596 N N . GLY A 1 76 ? -7.097 15.791 -5.399 1.00 96.50 76 GLY A N 1
ATOM 597 C CA . GLY A 1 76 ? -6.353 15.087 -6.443 1.00 96.50 76 GLY A CA 1
ATOM 598 C C . GLY A 1 76 ? -4.975 14.612 -5.984 1.00 96.50 76 GLY A C 1
ATOM 599 O O . GLY A 1 76 ? -4.061 14.528 -6.795 1.00 96.50 76 GLY A O 1
ATOM 600 N N . ILE A 1 77 ? -4.771 14.393 -4.679 1.00 97.62 77 ILE A N 1
ATOM 601 C CA . ILE A 1 77 ? -3.532 13.781 -4.167 1.00 97.62 77 ILE A CA 1
ATOM 602 C C . ILE A 1 77 ? -3.538 12.284 -4.455 1.00 97.62 77 ILE A C 1
ATOM 604 O O . ILE A 1 77 ? -2.498 11.714 -4.768 1.00 97.62 77 ILE A O 1
ATOM 608 N N . PHE A 1 78 ? -4.720 11.677 -4.376 1.00 97.62 78 PHE A N 1
ATOM 609 C CA . PHE A 1 78 ? -4.954 10.316 -4.820 1.00 97.62 78 PHE A CA 1
ATOM 610 C C . PHE A 1 78 ? -5.889 10.290 -6.018 1.00 97.62 78 PHE A C 1
ATOM 612 O O . PHE A 1 78 ? -6.849 11.059 -6.091 1.00 97.62 78 PHE A O 1
ATOM 619 N N . GLU A 1 79 ? -5.647 9.320 -6.882 1.00 96.06 79 GLU A N 1
ATOM 620 C CA . GLU A 1 79 ? -6.444 8.972 -8.044 1.00 96.06 79 GLU A CA 1
ATOM 621 C C . GLU A 1 79 ? -6.941 7.535 -7.885 1.00 96.06 79 GLU A C 1
ATOM 623 O O . GLU A 1 79 ? -6.292 6.708 -7.241 1.00 96.06 79 GLU A O 1
ATOM 628 N N . GLN A 1 80 ? -8.113 7.241 -8.443 1.00 96.12 80 GLN A N 1
ATOM 629 C CA . GLN A 1 80 ? -8.665 5.891 -8.465 1.00 96.12 80 GLN A CA 1
ATOM 630 C C . GLN A 1 80 ? -8.527 5.319 -9.871 1.00 96.12 80 GLN A C 1
ATOM 632 O O . GLN A 1 80 ? -8.869 5.994 -10.840 1.00 96.12 80 GLN A O 1
ATOM 637 N N . GLU A 1 81 ? -8.072 4.074 -9.973 1.00 97.00 81 GLU A N 1
ATOM 638 C CA . GLU A 1 81 ? -8.040 3.375 -11.255 1.00 97.00 81 GLU A CA 1
ATOM 639 C C . GLU A 1 81 ? -9.443 3.185 -11.831 1.00 97.00 81 GLU A C 1
ATOM 641 O O . GLU A 1 81 ? -10.376 2.780 -11.130 1.00 97.00 81 GLU A O 1
ATOM 646 N N . ALA A 1 82 ? -9.574 3.427 -13.135 1.00 96.81 82 ALA A N 1
ATOM 647 C CA . ALA A 1 82 ? -10.823 3.213 -13.857 1.00 96.81 82 ALA A CA 1
ATOM 648 C C . ALA A 1 82 ? -11.109 1.722 -14.099 1.00 96.81 82 ALA A C 1
ATOM 650 O O . ALA A 1 82 ? -12.268 1.317 -14.184 1.00 96.81 82 ALA A O 1
ATOM 651 N N . THR A 1 83 ? -10.058 0.907 -14.203 1.00 97.75 83 THR A N 1
ATOM 652 C CA . THR A 1 83 ? -10.146 -0.526 -14.493 1.00 97.75 83 THR A CA 1
ATOM 653 C C . THR A 1 83 ? -9.377 -1.339 -13.457 1.00 97.75 83 THR A C 1
ATOM 655 O O . THR A 1 83 ? -8.371 -0.856 -12.940 1.00 97.75 83 THR A O 1
ATOM 658 N N . PRO A 1 84 ? -9.804 -2.579 -13.161 1.00 98.00 84 PRO A N 1
ATOM 659 C CA . PRO A 1 84 ? -9.033 -3.471 -12.308 1.00 98.00 84 PRO A CA 1
ATOM 660 C C . PRO A 1 84 ? -7.635 -3.722 -12.886 1.00 98.00 84 PRO A C 1
ATOM 662 O O . PRO A 1 84 ? -7.512 -4.153 -14.032 1.00 98.00 84 PRO A O 1
ATOM 665 N N . THR A 1 85 ? -6.602 -3.515 -12.069 1.00 97.31 85 THR A N 1
ATOM 666 C CA . THR A 1 85 ? -5.193 -3.588 -12.477 1.00 97.31 85 THR A CA 1
ATOM 667 C C . THR A 1 85 ? -4.391 -4.469 -11.513 1.00 97.31 85 THR A C 1
ATOM 669 O O . THR A 1 85 ? -4.740 -4.620 -10.340 1.00 97.31 85 THR A O 1
ATOM 672 N N . ILE A 1 86 ? -3.326 -5.085 -12.030 1.00 97.06 86 ILE A N 1
ATOM 673 C CA . ILE A 1 86 ? -2.264 -5.745 -11.262 1.00 97.06 86 ILE A CA 1
ATOM 674 C C . ILE A 1 86 ? -0.995 -4.919 -11.457 1.00 97.06 86 ILE A C 1
ATOM 676 O O . ILE A 1 86 ? -0.717 -4.498 -12.579 1.00 97.06 86 ILE A O 1
ATOM 680 N N . TYR A 1 87 ? -0.221 -4.721 -10.393 1.00 97.12 87 TYR A N 1
ATOM 681 C CA . TYR A 1 87 ? 1.014 -3.942 -10.458 1.00 97.12 87 TYR A CA 1
ATOM 682 C C . TYR A 1 87 ? 2.237 -4.837 -10.319 1.00 97.12 87 TYR A C 1
ATOM 684 O O . TYR A 1 87 ? 2.236 -5.775 -9.519 1.00 97.12 87 TYR A O 1
ATOM 692 N N . VAL A 1 88 ? 3.293 -4.509 -11.059 1.00 97.62 88 VAL A N 1
ATOM 693 C CA . VAL A 1 88 ? 4.633 -5.042 -10.820 1.00 97.62 88 VAL A CA 1
ATOM 694 C C . VAL A 1 88 ? 5.352 -4.031 -9.949 1.00 97.62 88 VAL A C 1
ATOM 696 O O . VAL A 1 88 ? 5.490 -2.882 -10.328 1.00 97.62 88 VAL A O 1
ATOM 699 N N . TYR A 1 89 ? 5.794 -4.442 -8.770 1.00 96.50 89 TYR A N 1
ATOM 700 C CA . TYR A 1 89 ? 6.497 -3.559 -7.852 1.00 96.50 89 TYR A CA 1
ATOM 701 C C . TYR A 1 89 ? 7.935 -4.018 -7.688 1.00 96.50 89 TYR A C 1
ATOM 703 O O . TYR A 1 89 ? 8.196 -5.189 -7.404 1.00 96.50 89 TYR A O 1
ATOM 711 N N . ARG A 1 90 ? 8.867 -3.083 -7.840 1.00 96.88 90 ARG A N 1
ATOM 712 C CA . ARG A 1 90 ? 10.295 -3.307 -7.675 1.00 96.88 90 ARG A CA 1
ATOM 713 C C . ARG A 1 90 ? 10.862 -2.349 -6.639 1.00 96.88 90 ARG A C 1
ATOM 715 O O . ARG A 1 90 ? 10.628 -1.147 -6.695 1.00 96.88 90 ARG A O 1
ATOM 722 N N . GLN A 1 91 ? 11.659 -2.886 -5.724 1.00 95.62 91 GLN A N 1
ATOM 723 C CA . GLN A 1 91 ? 12.468 -2.101 -4.796 1.00 95.62 91 GLN A CA 1
ATOM 724 C C . GLN A 1 91 ? 13.946 -2.459 -4.941 1.00 95.62 91 GLN A C 1
ATOM 726 O O . GLN A 1 91 ? 14.287 -3.637 -5.067 1.00 95.62 91 GLN A O 1
ATOM 731 N N . ILE A 1 92 ? 14.825 -1.460 -4.900 1.00 97.00 92 ILE A N 1
ATOM 732 C CA . ILE A 1 92 ? 16.274 -1.655 -4.811 1.00 97.00 92 ILE A CA 1
ATOM 733 C C . ILE A 1 92 ? 16.749 -1.078 -3.488 1.00 97.00 92 ILE A C 1
ATOM 735 O O . ILE A 1 92 ? 16.624 0.121 -3.252 1.00 97.00 92 ILE A O 1
ATOM 739 N N . LYS A 1 93 ? 17.322 -1.933 -2.646 1.00 94.88 93 LYS A N 1
ATOM 740 C CA . LYS A 1 93 ? 17.909 -1.554 -1.362 1.00 94.88 93 LYS A CA 1
ATOM 741 C C . LYS A 1 93 ? 19.270 -2.219 -1.229 1.00 94.88 93 LYS A C 1
ATOM 743 O O . LYS A 1 93 ? 19.391 -3.406 -1.515 1.00 94.88 93 LYS A O 1
ATOM 748 N N . ASP A 1 94 ? 20.284 -1.458 -0.824 1.00 94.19 94 ASP A N 1
ATOM 749 C CA . ASP A 1 94 ? 21.650 -1.963 -0.615 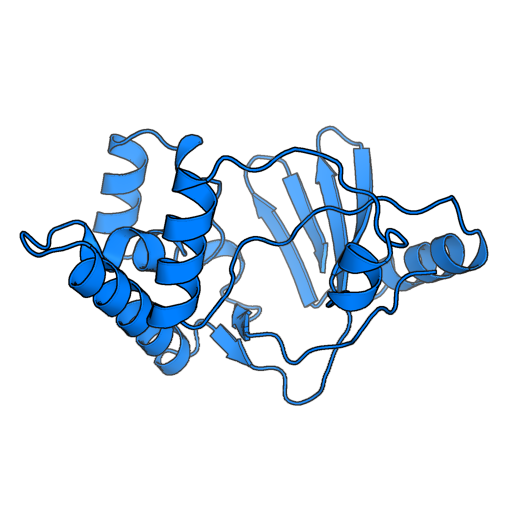1.00 94.19 94 ASP A CA 1
ATOM 750 C C . ASP A 1 94 ? 22.205 -2.730 -1.840 1.00 94.19 94 ASP A C 1
ATOM 752 O O . ASP A 1 94 ? 22.880 -3.750 -1.721 1.00 94.19 94 ASP A O 1
ATOM 756 N N . GLY A 1 95 ? 21.865 -2.260 -3.048 1.00 93.19 95 GLY A N 1
ATOM 757 C CA . GLY A 1 95 ? 22.246 -2.885 -4.322 1.00 93.19 95 GLY A CA 1
ATOM 758 C C . GLY A 1 95 ? 21.455 -4.145 -4.701 1.00 93.19 95 GLY A C 1
ATOM 759 O O . GLY A 1 95 ? 21.661 -4.678 -5.789 1.00 93.19 95 GLY A O 1
ATOM 760 N N . GLN A 1 96 ? 20.534 -4.611 -3.854 1.00 96.38 96 GLN A N 1
ATOM 761 C CA . GLN A 1 96 ? 19.707 -5.791 -4.104 1.00 96.38 96 GLN A CA 1
ATOM 762 C C . GLN A 1 96 ? 18.315 -5.398 -4.594 1.00 96.38 96 GLN A C 1
ATOM 764 O O . GLN A 1 96 ? 17.613 -4.608 -3.959 1.00 96.38 96 GLN A O 1
ATOM 769 N N . ALA A 1 97 ? 17.910 -5.975 -5.725 1.00 95.69 97 ALA A N 1
ATOM 770 C CA . ALA A 1 97 ? 16.597 -5.759 -6.314 1.00 95.69 97 ALA A CA 1
ATOM 771 C C . ALA A 1 97 ? 15.614 -6.854 -5.883 1.00 95.69 97 ALA A C 1
ATOM 773 O O . ALA A 1 97 ? 15.893 -8.040 -6.039 1.00 95.69 97 ALA A O 1
ATOM 774 N N . HIS A 1 98 ? 14.436 -6.444 -5.423 1.00 94.81 98 HIS A N 1
ATOM 775 C CA . HIS A 1 98 ? 13.316 -7.328 -5.121 1.00 94.81 98 HIS A CA 1
ATOM 776 C C . HIS A 1 98 ? 12.139 -6.913 -5.994 1.00 94.81 98 HIS A C 1
ATOM 778 O O . HIS A 1 98 ? 11.721 -5.757 -5.944 1.00 94.81 98 HIS A O 1
ATOM 784 N N . THR A 1 99 ? 11.628 -7.844 -6.795 1.00 96.00 99 THR A N 1
ATOM 785 C CA . THR A 1 99 ? 10.492 -7.613 -7.696 1.00 96.00 99 THR A CA 1
ATOM 786 C C . THR A 1 99 ? 9.360 -8.544 -7.300 1.00 96.00 99 THR A C 1
ATOM 788 O O . THR A 1 99 ? 9.597 -9.714 -7.012 1.00 96.00 99 THR A O 1
ATOM 791 N N . GLY A 1 100 ? 8.140 -8.029 -7.273 1.00 95.12 100 GLY A N 1
ATOM 792 C CA . GLY A 1 100 ? 6.951 -8.796 -6.946 1.00 95.12 100 GLY A CA 1
ATOM 793 C C . GLY A 1 100 ? 5.708 -8.215 -7.598 1.00 95.12 100 GLY A C 1
ATOM 794 O O . GLY A 1 100 ? 5.772 -7.270 -8.384 1.00 95.12 100 GLY A O 1
ATOM 795 N N . ILE A 1 101 ? 4.566 -8.800 -7.255 1.00 96.19 101 ILE A N 1
ATOM 796 C CA . ILE A 1 101 ? 3.260 -8.403 -7.771 1.00 96.19 101 ILE A CA 1
ATOM 797 C C . ILE A 1 101 ? 2.414 -7.853 -6.626 1.00 96.19 101 ILE A C 1
ATOM 799 O O . ILE A 1 101 ? 2.353 -8.458 -5.558 1.00 96.19 101 ILE A O 1
ATOM 803 N N . ILE A 1 102 ? 1.724 -6.739 -6.868 1.00 96.75 102 ILE A N 1
ATOM 804 C CA . ILE A 1 102 ? 0.669 -6.231 -5.990 1.00 96.75 102 ILE A CA 1
ATOM 805 C C . ILE A 1 102 ? -0.681 -6.526 -6.638 1.00 96.75 102 ILE A C 1
ATOM 807 O O . ILE A 1 102 ? -0.988 -6.055 -7.736 1.00 96.75 102 ILE A O 1
ATOM 811 N N . ALA A 1 103 ? -1.486 -7.313 -5.935 1.00 96.31 103 ALA A N 1
ATOM 812 C CA . ALA A 1 103 ? -2.817 -7.735 -6.338 1.00 96.31 103 ALA A CA 1
ATOM 813 C C . ALA A 1 103 ? -3.611 -8.182 -5.103 1.00 96.31 103 ALA A C 1
ATOM 815 O O . ALA A 1 103 ? -3.060 -8.300 -4.007 1.00 96.31 103 ALA A O 1
ATOM 816 N N . LEU A 1 104 ? -4.901 -8.459 -5.279 1.00 96.00 104 LEU A N 1
ATOM 817 C CA . LEU A 1 104 ? -5.697 -9.111 -4.245 1.00 96.00 104 LEU A CA 1
ATOM 818 C C . LEU A 1 104 ? -5.493 -10.629 -4.296 1.00 96.00 104 LEU A C 1
ATOM 820 O O . LEU A 1 104 ? -5.269 -11.200 -5.366 1.00 96.00 104 LEU A O 1
ATOM 824 N N . ALA A 1 105 ? -5.621 -11.275 -3.141 1.00 94.38 105 ALA A N 1
ATOM 825 C CA . ALA A 1 105 ? -5.612 -12.727 -3.001 1.00 94.38 105 ALA A CA 1
ATOM 826 C C . ALA A 1 105 ? -6.929 -13.204 -2.371 1.00 94.38 105 ALA A C 1
ATOM 828 O O . ALA A 1 105 ? -7.560 -12.468 -1.609 1.00 94.38 105 ALA A O 1
ATOM 829 N N . SER A 1 106 ? -7.356 -14.425 -2.698 1.00 93.88 106 SER A N 1
ATOM 830 C CA . SER A 1 106 ? -8.599 -14.987 -2.161 1.00 93.88 106 SER A CA 1
ATOM 831 C C . SER A 1 106 ? -8.489 -15.302 -0.667 1.00 93.88 106 SER A C 1
ATOM 833 O O . SER A 1 106 ? -7.567 -15.995 -0.235 1.00 93.88 106 SER A O 1
ATOM 835 N N . VAL A 1 107 ? -9.475 -14.853 0.115 1.00 92.00 107 VAL A N 1
ATOM 836 C CA . VAL A 1 107 ? -9.621 -15.249 1.527 1.00 92.00 107 VAL A CA 1
ATOM 837 C C . VAL A 1 107 ? -9.916 -16.746 1.639 1.00 92.00 107 VAL A C 1
ATOM 839 O O . VAL A 1 107 ? -9.373 -17.411 2.512 1.00 92.00 107 VAL A O 1
ATOM 842 N N . GLU A 1 108 ? -10.677 -17.305 0.698 1.00 94.81 108 GLU A N 1
ATOM 843 C CA . GLU A 1 108 ? -10.969 -18.742 0.653 1.00 94.81 108 GLU A CA 1
ATOM 844 C C . GLU A 1 108 ? -9.689 -19.577 0.472 1.00 94.81 108 GLU A C 1
ATOM 846 O O . GLU A 1 108 ? -9.540 -20.635 1.079 1.00 94.81 108 GLU A O 1
ATOM 851 N N . ASP A 1 109 ? -8.713 -19.090 -0.304 1.00 94.31 109 ASP A N 1
ATOM 852 C CA . ASP A 1 109 ? -7.420 -19.772 -0.450 1.00 94.31 109 ASP A CA 1
ATOM 853 C C . ASP A 1 109 ? -6.597 -19.732 0.844 1.00 94.31 109 ASP A C 1
ATOM 855 O O . ASP A 1 109 ? -5.804 -20.640 1.103 1.00 94.31 109 ASP A O 1
ATOM 859 N N . TYR A 1 110 ? -6.772 -18.700 1.671 1.00 92.12 110 TYR A N 1
ATOM 860 C CA . TYR A 1 110 ? -6.180 -18.644 3.005 1.00 92.12 110 TYR A CA 1
ATOM 861 C C . TYR A 1 110 ? -6.860 -19.633 3.960 1.00 92.12 110 TYR A C 1
ATOM 863 O O . TYR A 1 110 ? -6.175 -20.430 4.599 1.00 92.12 110 TYR A O 1
ATOM 871 N N . GLU A 1 111 ? -8.194 -19.649 4.004 1.00 92.50 111 GLU A N 1
ATOM 872 C CA . GLU A 1 111 ? -8.977 -20.557 4.857 1.00 92.50 111 GLU A CA 1
ATOM 873 C C . GLU A 1 111 ? -8.743 -22.035 4.510 1.00 92.50 111 GLU A C 1
ATOM 875 O O . GLU A 1 111 ? -8.605 -22.872 5.402 1.00 92.50 111 GLU A O 1
ATOM 880 N N . ASN A 1 112 ? -8.599 -22.349 3.220 1.00 94.88 112 ASN A N 1
ATOM 881 C CA . ASN A 1 112 ? -8.318 -23.699 2.729 1.00 94.88 112 ASN A CA 1
ATOM 882 C C . ASN A 1 112 ? -6.823 -24.074 2.768 1.00 94.88 112 ASN A C 1
ATOM 884 O O . ASN A 1 112 ? -6.432 -25.146 2.300 1.00 94.88 112 ASN A O 1
ATOM 888 N N . GLY A 1 113 ? -5.956 -23.204 3.299 1.00 91.75 113 GLY A N 1
ATOM 889 C CA . GLY A 1 113 ? -4.527 -23.471 3.470 1.00 91.75 113 GLY A CA 1
ATOM 890 C C . GLY A 1 113 ? -3.717 -23.537 2.168 1.00 91.75 113 GLY A C 1
ATOM 891 O O . GLY A 1 113 ? -2.606 -24.087 2.168 1.00 91.75 113 GLY A O 1
ATOM 892 N N . VAL A 1 114 ? -4.244 -22.994 1.065 1.00 94.31 114 VAL A N 1
ATOM 893 C CA . VAL A 1 114 ? -3.507 -22.768 -0.191 1.00 94.31 114 VAL A CA 1
ATOM 894 C C . VAL A 1 114 ? -2.490 -21.644 0.012 1.00 94.31 114 VAL A C 1
ATOM 896 O O . VAL A 1 114 ? -1.326 -21.805 -0.355 1.00 94.31 114 VAL A O 1
ATOM 899 N N . ILE A 1 115 ? -2.900 -20.542 0.649 1.00 93.50 115 ILE A N 1
ATOM 900 C CA . ILE A 1 115 ? -1.983 -19.536 1.199 1.00 93.50 115 ILE A CA 1
ATOM 901 C C . ILE A 1 115 ? -1.553 -20.017 2.584 1.00 93.50 115 ILE A C 1
ATOM 903 O O . ILE A 1 115 ? -2.384 -20.329 3.435 1.00 93.50 115 ILE A O 1
ATOM 907 N N . LYS A 1 116 ? -0.242 -20.108 2.816 1.00 91.25 116 LYS A N 1
ATOM 908 C CA . LYS A 1 116 ? 0.298 -20.568 4.099 1.00 91.25 116 LYS A CA 1
ATOM 909 C C . LYS A 1 116 ? 0.343 -19.426 5.111 1.00 91.25 116 LYS A C 1
ATOM 911 O O . LYS A 1 116 ? 0.766 -18.317 4.794 1.00 91.25 116 LYS A O 1
ATOM 916 N N . ILE A 1 117 ? -0.064 -19.731 6.339 1.00 87.44 117 ILE A N 1
ATOM 917 C CA . ILE A 1 117 ? 0.028 -18.823 7.483 1.00 87.44 117 ILE A CA 1
ATOM 918 C C . ILE A 1 117 ? 1.506 -18.687 7.864 1.00 87.44 117 ILE A C 1
ATOM 920 O O . ILE A 1 117 ? 2.178 -19.696 8.073 1.00 87.44 117 ILE A O 1
ATOM 924 N N . HIS A 1 118 ? 2.009 -17.454 7.932 1.00 81.56 118 HIS A N 1
ATOM 925 C CA . HIS A 1 118 ? 3.406 -17.164 8.278 1.00 81.56 118 HIS A CA 1
ATOM 926 C C . HIS A 1 118 ? 3.577 -16.673 9.725 1.00 81.56 118 HIS A C 1
ATOM 928 O O . HIS A 1 118 ? 4.684 -16.731 10.253 1.00 81.56 118 HIS A O 1
ATOM 934 N N . GLU A 1 119 ? 2.496 -16.243 10.385 1.00 79.62 119 GLU A N 1
ATOM 935 C CA . GLU A 1 119 ? 2.493 -15.822 11.788 1.00 79.62 119 GLU A CA 1
ATOM 936 C C . GLU A 1 119 ? 1.106 -15.967 12.438 1.00 79.62 119 GLU A C 1
ATOM 938 O O . GLU A 1 119 ? 0.078 -15.925 11.762 1.00 79.62 119 GLU A O 1
ATOM 943 N N . HIS A 1 120 ? 1.069 -16.125 13.765 1.00 78.44 120 HIS A N 1
ATOM 944 C CA . HIS A 1 120 ? -0.172 -16.041 14.539 1.00 78.44 120 HIS A CA 1
ATOM 945 C C . HIS A 1 120 ? -0.455 -14.587 14.930 1.00 78.44 120 HIS A C 1
ATOM 947 O O . HIS A 1 120 ? 0.414 -13.888 15.450 1.00 78.44 120 HIS A O 1
ATOM 953 N N . THR A 1 121 ? -1.695 -14.141 14.740 1.00 79.94 121 THR A N 1
ATOM 954 C CA . THR A 1 121 ? -2.111 -12.773 15.061 1.00 79.94 121 THR A CA 1
ATOM 955 C C . THR A 1 121 ? -2.495 -12.617 16.531 1.00 79.94 121 THR A C 1
ATOM 957 O O . THR A 1 121 ? -3.154 -13.478 17.111 1.00 79.94 121 THR A O 1
ATOM 960 N N . LEU A 1 122 ? -2.163 -11.471 17.126 1.00 86.06 122 LEU A N 1
ATOM 961 C CA . LEU A 1 122 ? -2.644 -11.098 18.459 1.00 86.06 122 LEU A CA 1
ATOM 962 C C . LEU A 1 122 ? -4.092 -10.597 18.370 1.00 86.06 122 LEU A C 1
ATOM 964 O O . LEU A 1 122 ? -4.346 -9.620 17.669 1.00 86.06 122 LEU A O 1
ATOM 968 N N . GLU A 1 123 ? -5.015 -11.189 19.130 1.00 88.12 123 GLU A N 1
ATOM 969 C CA . GLU A 1 123 ? -6.455 -10.857 19.118 1.00 88.12 123 GLU A CA 1
ATOM 970 C C . GLU A 1 123 ? -6.723 -9.346 19.239 1.00 88.12 123 GLU A C 1
ATOM 972 O O . GLU A 1 123 ? -7.451 -8.757 18.443 1.00 88.12 123 GLU A O 1
ATOM 977 N N . LYS A 1 124 ? -6.021 -8.672 20.158 1.00 87.25 124 LYS A N 1
ATOM 978 C CA . LYS A 1 124 ? -6.120 -7.215 20.334 1.00 87.25 124 LYS A CA 1
ATOM 979 C C . LYS A 1 124 ? -5.739 -6.418 19.078 1.00 87.25 124 LYS A C 1
ATOM 981 O O . LYS A 1 124 ? -6.262 -5.326 18.876 1.00 87.25 124 LYS A O 1
ATOM 986 N N . ARG A 1 125 ? -4.794 -6.906 18.264 1.00 85.75 125 ARG A N 1
ATOM 987 C CA . ARG A 1 125 ? -4.423 -6.265 16.989 1.00 85.75 125 ARG A CA 1
ATOM 988 C C . ARG A 1 125 ? -5.482 -6.524 15.917 1.00 85.75 125 ARG A C 1
ATOM 990 O O . ARG A 1 125 ? -5.779 -5.607 15.161 1.00 85.75 125 ARG A O 1
ATOM 997 N N . VAL A 1 126 ? -6.076 -7.719 15.902 1.00 88.56 126 VAL A N 1
ATOM 998 C CA . VAL A 1 126 ? -7.151 -8.085 14.966 1.00 88.56 126 VAL A CA 1
ATOM 999 C C . VAL A 1 126 ? -8.377 -7.200 15.165 1.00 88.56 126 VAL A C 1
ATOM 1001 O O . VAL A 1 126 ? -8.834 -6.591 14.202 1.00 88.56 126 VAL A O 1
ATOM 1004 N N . GLU A 1 127 ? -8.867 -7.051 16.400 1.00 90.62 127 GLU A N 1
ATOM 1005 C CA . GLU A 1 127 ? -10.045 -6.208 16.665 1.00 90.62 127 GLU A CA 1
ATOM 1006 C C . GLU A 1 127 ? -9.791 -4.738 16.302 1.00 90.62 127 GLU A C 1
ATOM 1008 O O . GLU A 1 127 ? -10.619 -4.108 15.650 1.00 90.62 127 GLU A O 1
ATOM 1013 N N . LYS A 1 128 ? -8.598 -4.210 16.605 1.00 88.62 128 LYS A N 1
ATOM 1014 C CA . LYS A 1 128 ? -8.220 -2.850 16.191 1.00 88.62 128 LYS A CA 1
ATOM 1015 C C . LYS A 1 128 ? -8.210 -2.667 14.678 1.00 88.62 128 LYS A C 1
ATOM 1017 O O . LYS A 1 128 ? -8.689 -1.651 14.181 1.00 88.62 128 LYS A O 1
ATOM 1022 N N . LEU A 1 129 ? -7.650 -3.629 13.945 1.00 90.19 129 LEU A N 1
ATOM 1023 C CA . LEU A 1 129 ? -7.605 -3.569 12.487 1.00 90.19 129 LEU A CA 1
ATOM 1024 C C . LEU A 1 129 ? -9.011 -3.690 11.886 1.00 90.19 129 LEU A C 1
ATOM 1026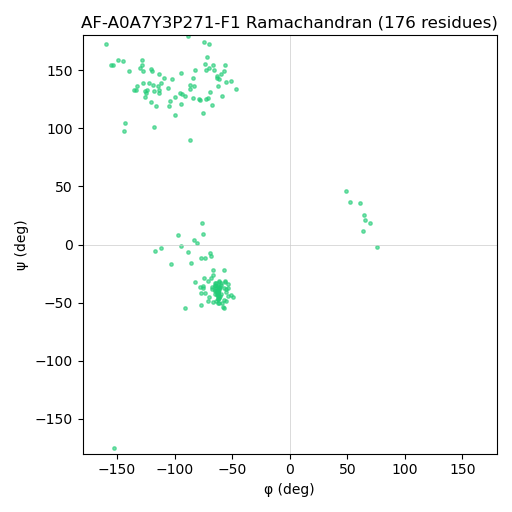 O O . LEU A 1 129 ? -9.335 -2.985 10.937 1.00 90.19 129 LEU A O 1
ATOM 1030 N N . LYS A 1 130 ? -9.870 -4.530 12.464 1.00 92.50 130 LYS A N 1
ATOM 1031 C CA . LYS A 1 130 ? -11.275 -4.672 12.068 1.00 92.50 130 LYS A CA 1
ATOM 1032 C C . LYS A 1 130 ? -12.056 -3.373 12.263 1.00 92.50 130 LYS A C 1
ATOM 1034 O O . LYS A 1 130 ? -12.743 -2.946 11.337 1.00 92.50 130 LYS A O 1
ATOM 1039 N N . ASP A 1 131 ? -11.910 -2.714 13.412 1.00 92.75 131 ASP A N 1
ATOM 1040 C CA . ASP A 1 131 ? -12.533 -1.409 13.665 1.00 92.75 131 ASP A CA 1
ATOM 1041 C C . ASP A 1 131 ? -12.006 -0.341 12.701 1.00 92.75 131 ASP A C 1
ATOM 1043 O O . ASP A 1 131 ? -12.784 0.426 12.124 1.00 92.75 131 ASP A O 1
ATOM 1047 N N . TYR A 1 132 ? -10.690 -0.326 12.470 1.00 93.88 132 TYR A N 1
ATOM 1048 C CA . TYR A 1 132 ? -10.059 0.551 11.490 1.00 93.88 132 TYR A CA 1
ATOM 1049 C C . TYR A 1 132 ? -10.652 0.351 10.092 1.00 93.88 132 TYR A C 1
ATOM 1051 O O . TYR A 1 132 ? -11.153 1.309 9.508 1.00 93.88 132 TYR A O 1
ATOM 1059 N N . LEU A 1 133 ? -10.664 -0.881 9.575 1.00 94.25 133 LEU A N 1
ATOM 1060 C CA . LEU A 1 133 ? -11.196 -1.192 8.247 1.00 94.25 133 LEU A CA 1
ATOM 1061 C C . LEU A 1 133 ? -12.691 -0.863 8.155 1.00 94.25 133 LEU A C 1
ATOM 1063 O O . LEU A 1 133 ? -13.123 -0.266 7.172 1.00 94.25 133 LEU A O 1
ATOM 1067 N N . SER A 1 134 ? -13.469 -1.166 9.200 1.00 95.12 134 SER A N 1
ATOM 1068 C CA . SER A 1 134 ? -14.907 -0.881 9.243 1.00 95.12 134 SER A CA 1
ATOM 1069 C C . SER A 1 134 ? -15.226 0.614 9.191 1.00 95.12 134 SER A C 1
ATOM 1071 O O . SER A 1 134 ? -16.246 1.000 8.616 1.00 95.12 134 SER A O 1
ATOM 1073 N N . VAL A 1 135 ? -14.400 1.466 9.805 1.00 95.50 135 VAL A N 1
ATOM 1074 C CA . VAL A 1 135 ? -14.639 2.914 9.832 1.00 95.50 135 VAL A CA 1
ATOM 1075 C C . VAL A 1 135 ? -13.970 3.601 8.646 1.00 95.50 135 VAL A C 1
ATOM 1077 O O . VAL A 1 135 ? -14.641 4.324 7.901 1.00 95.50 135 VAL A O 1
ATOM 1080 N N . CYS A 1 136 ? -12.664 3.401 8.474 1.00 95.31 136 CYS A N 1
ATOM 1081 C CA . CYS A 1 136 ? -11.846 4.089 7.481 1.00 95.31 136 CYS A CA 1
ATOM 1082 C C . CYS A 1 136 ? -12.155 3.644 6.052 1.00 95.31 136 CYS A C 1
ATOM 1084 O O . CYS A 1 136 ? -12.123 4.496 5.167 1.00 95.31 136 CYS A O 1
ATOM 1086 N N . ASP A 1 137 ? -12.551 2.383 5.850 1.00 94.19 137 ASP A N 1
ATOM 1087 C CA . ASP A 1 137 ? -12.967 1.846 4.547 1.00 94.19 137 ASP A CA 1
ATOM 1088 C C . ASP A 1 137 ? -11.853 1.907 3.481 1.00 94.19 137 ASP A C 1
ATOM 1090 O O . ASP A 1 137 ? -12.078 2.180 2.303 1.00 94.19 137 ASP A O 1
ATOM 1094 N N . PHE A 1 138 ? -10.610 1.700 3.919 1.00 93.75 138 PHE A N 1
ATOM 1095 C CA . PHE A 1 138 ? -9.451 1.465 3.062 1.00 93.75 138 PHE A CA 1
ATOM 1096 C C . PHE A 1 138 ? -8.399 0.648 3.820 1.00 93.75 138 PHE A C 1
ATOM 1098 O O . PHE A 1 138 ? -8.326 0.716 5.047 1.00 93.75 138 PHE A O 1
ATOM 1105 N N . ASN A 1 139 ? -7.563 -0.091 3.088 1.00 92.38 139 ASN A N 1
ATOM 1106 C CA . ASN A 1 139 ? -6.362 -0.725 3.626 1.00 92.38 139 ASN A CA 1
ATOM 1107 C C . ASN A 1 139 ? -5.119 -0.072 3.004 1.00 92.38 139 ASN A C 1
ATOM 1109 O O . ASN A 1 139 ? -5.068 0.111 1.789 1.00 92.38 139 ASN A O 1
ATOM 1113 N N . ALA A 1 140 ? -4.136 0.271 3.834 1.00 89.00 140 ALA A N 1
ATOM 1114 C CA . ALA A 1 140 ? -2.865 0.861 3.412 1.00 89.00 140 ALA A CA 1
ATOM 1115 C C . ALA A 1 140 ? -1.666 -0.079 3.629 1.00 89.00 140 ALA A C 1
ATOM 1117 O O . ALA A 1 140 ? -0.546 0.274 3.267 1.00 89.00 140 ALA A O 1
ATOM 1118 N N . GLU A 1 141 ? -1.889 -1.264 4.205 1.00 86.81 141 GLU A N 1
ATOM 1119 C CA . GLU A 1 141 ? -0.835 -2.214 4.560 1.00 86.81 141 GLU A CA 1
ATOM 1120 C C . GLU A 1 141 ? -1.023 -3.525 3.775 1.00 86.81 141 GLU A C 1
ATOM 1122 O O . GLU A 1 141 ? -1.903 -4.330 4.104 1.00 86.81 141 GLU A O 1
ATOM 1127 N N . PRO A 1 142 ? -0.253 -3.747 2.692 1.00 89.38 142 PRO A N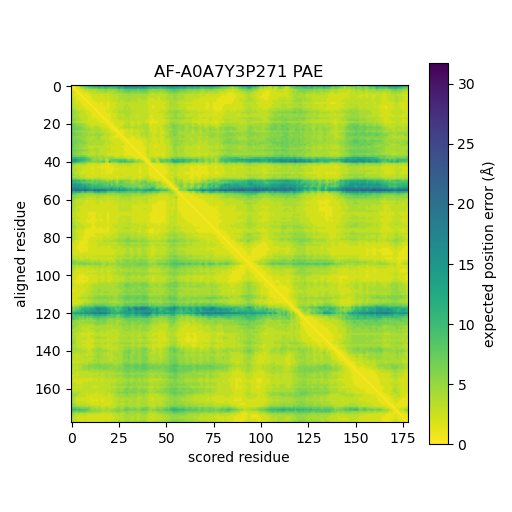 1
ATOM 1128 C CA . PRO A 1 142 ? -0.281 -5.012 1.971 1.00 89.38 142 PRO A CA 1
ATOM 1129 C C . PRO A 1 142 ? 0.407 -6.120 2.778 1.00 89.38 142 PRO A C 1
ATOM 1131 O O . PRO A 1 142 ? 1.369 -5.878 3.507 1.00 89.38 142 PRO A O 1
ATOM 1134 N N . VAL A 1 143 ? -0.049 -7.360 2.593 1.00 89.06 143 VAL A N 1
ATOM 1135 C CA . VAL A 1 143 ? 0.590 -8.550 3.170 1.00 89.06 143 VAL A CA 1
ATOM 1136 C C . VAL A 1 143 ? 1.606 -9.102 2.175 1.00 89.06 143 VAL A C 1
ATOM 1138 O O . VAL A 1 143 ? 1.275 -9.341 1.014 1.00 89.06 143 VAL A O 1
ATOM 1141 N N . SER A 1 144 ? 2.840 -9.318 2.629 1.00 89.88 144 SER A N 1
ATOM 1142 C CA . SER A 1 144 ? 3.881 -9.941 1.809 1.00 89.88 144 SER A CA 1
ATOM 1143 C C . SER A 1 144 ? 3.685 -11.456 1.765 1.00 89.88 144 SER A C 1
ATOM 1145 O O . SER A 1 144 ? 3.613 -12.109 2.806 1.00 89.88 144 SER A O 1
ATOM 1147 N N . ILE A 1 145 ? 3.600 -12.017 0.559 1.00 90.88 145 ILE A N 1
ATOM 1148 C CA . ILE A 1 145 ? 3.444 -13.455 0.328 1.00 90.88 145 ILE A CA 1
ATOM 1149 C C . ILE A 1 145 ? 4.559 -13.908 -0.612 1.00 90.88 145 ILE A C 1
ATOM 1151 O O . ILE A 1 145 ? 4.794 -13.293 -1.650 1.00 90.88 145 ILE A O 1
ATOM 1155 N N . ALA A 1 146 ? 5.228 -15.004 -0.258 1.00 91.50 146 ALA A N 1
ATOM 1156 C CA . ALA A 1 146 ? 6.182 -15.671 -1.134 1.00 91.50 146 ALA A CA 1
ATOM 1157 C C . ALA A 1 146 ? 5.495 -16.802 -1.911 1.00 91.50 146 ALA A C 1
ATOM 1159 O O . ALA A 1 146 ? 4.585 -17.462 -1.403 1.00 91.50 146 ALA A O 1
ATOM 1160 N N . TYR A 1 147 ? 5.959 -17.052 -3.130 1.00 91.00 147 TYR A N 1
ATOM 1161 C CA . TYR A 1 147 ? 5.497 -18.151 -3.972 1.00 91.00 147 TYR A CA 1
ATOM 1162 C C . TYR A 1 147 ? 6.697 -18.970 -4.476 1.00 91.00 147 TYR A C 1
ATOM 1164 O O . TYR A 1 147 ? 7.813 -18.447 -4.526 1.00 91.00 147 TYR A O 1
ATOM 1172 N N . PRO A 1 148 ? 6.509 -20.263 -4.809 1.00 91.31 148 PRO A N 1
ATOM 1173 C CA . PRO A 1 148 ? 7.572 -21.077 -5.388 1.00 91.31 148 PRO A CA 1
ATOM 1174 C C . PRO A 1 148 ? 8.079 -20.484 -6.702 1.00 91.31 148 PRO A C 1
ATOM 1176 O O . PRO A 1 148 ? 7.296 -19.942 -7.474 1.00 91.31 148 PRO A O 1
ATOM 1179 N N . HIS A 1 149 ? 9.370 -20.656 -6.974 1.00 92.44 149 HIS A N 1
ATOM 1180 C CA . HIS A 1 149 ? 10.007 -20.218 -8.217 1.00 92.44 149 HIS A CA 1
ATOM 1181 C C . HIS A 1 149 ? 9.204 -20.616 -9.468 1.00 92.44 149 HIS A C 1
ATOM 1183 O O . HIS A 1 149 ? 8.779 -21.769 -9.586 1.00 92.44 149 HIS A O 1
ATOM 1189 N N . HIS A 1 150 ? 9.018 -19.680 -10.406 1.00 93.94 150 HIS A N 1
ATOM 1190 C CA . HIS A 1 150 ? 8.215 -19.898 -11.611 1.00 93.94 150 HIS A CA 1
ATOM 1191 C C . HIS A 1 150 ? 8.825 -19.178 -12.823 1.00 93.94 150 HIS A C 1
ATOM 1193 O O . HIS A 1 150 ? 8.549 -18.007 -13.072 1.00 93.94 150 HIS A O 1
ATOM 1199 N N . ASN A 1 151 ? 9.588 -19.913 -13.639 1.00 96.00 151 ASN A N 1
ATOM 1200 C CA . ASN A 1 151 ? 10.399 -19.365 -14.739 1.00 96.00 151 ASN A CA 1
ATOM 1201 C C . ASN A 1 151 ? 9.647 -18.428 -15.700 1.00 96.00 151 ASN A C 1
ATOM 1203 O O . ASN A 1 151 ? 10.179 -17.393 -16.100 1.00 96.00 151 ASN A O 1
ATOM 1207 N N . GLU A 1 152 ? 8.421 -18.780 -16.097 1.00 95.75 152 GLU A N 1
ATOM 1208 C CA . GLU A 1 152 ? 7.626 -17.935 -17.002 1.00 95.75 152 GLU A CA 1
ATOM 1209 C C . GLU A 1 152 ? 7.255 -16.599 -16.351 1.00 95.75 152 GLU A C 1
ATOM 1211 O O . GLU A 1 152 ? 7.242 -15.564 -17.015 1.00 95.75 152 GLU A O 1
ATOM 1216 N N . LEU A 1 153 ? 7.004 -16.615 -15.039 1.00 94.31 153 LEU A N 1
ATOM 1217 C CA . LEU A 1 153 ? 6.654 -15.423 -14.283 1.00 94.31 153 LEU A CA 1
ATOM 1218 C C . LEU A 1 153 ? 7.885 -14.543 -14.096 1.00 94.31 153 LEU A C 1
ATOM 1220 O O . LEU A 1 153 ? 7.801 -13.339 -14.298 1.00 94.31 153 LEU A O 1
ATOM 1224 N N . ASP A 1 154 ? 9.037 -15.135 -13.793 1.00 94.69 154 ASP A N 1
ATOM 1225 C CA . ASP A 1 154 ? 10.289 -14.386 -13.666 1.00 94.69 154 ASP A CA 1
ATOM 1226 C C . ASP A 1 154 ? 10.688 -13.743 -14.993 1.00 94.69 154 ASP A C 1
ATOM 1228 O O . ASP A 1 154 ? 11.097 -12.584 -15.027 1.00 94.69 154 ASP A O 1
ATOM 1232 N N . THR A 1 155 ? 10.492 -14.466 -16.100 1.00 97.06 155 THR A N 1
ATOM 1233 C CA . THR A 1 155 ? 10.707 -13.934 -17.449 1.00 97.06 155 THR A CA 1
ATOM 1234 C C . THR A 1 155 ? 9.765 -12.758 -17.705 1.00 97.06 155 THR A C 1
ATOM 1236 O O . THR A 1 155 ? 10.225 -11.675 -18.066 1.00 97.06 155 THR A O 1
ATOM 1239 N N . PHE A 1 156 ? 8.466 -12.922 -17.438 1.00 96.75 156 PHE A N 1
ATOM 1240 C CA . PHE A 1 156 ? 7.475 -11.853 -17.577 1.00 96.75 156 PHE A CA 1
ATOM 1241 C C . PHE A 1 156 ? 7.822 -10.618 -16.736 1.00 96.75 156 PHE A C 1
ATOM 1243 O O . PHE A 1 156 ? 7.818 -9.503 -17.256 1.00 96.75 156 PHE A O 1
ATOM 1250 N N . LEU A 1 157 ? 8.163 -10.804 -15.457 1.00 96.75 157 LEU A N 1
ATOM 1251 C CA . LEU A 1 157 ? 8.548 -9.716 -14.560 1.00 96.75 157 LEU A CA 1
ATOM 1252 C C . LEU A 1 157 ? 9.820 -9.019 -15.052 1.00 96.75 157 LEU A C 1
ATOM 1254 O O . LEU A 1 157 ? 9.872 -7.793 -15.048 1.00 96.75 157 LEU A O 1
ATOM 1258 N N . SER A 1 158 ? 10.815 -9.774 -15.527 1.00 95.94 158 SER A N 1
ATOM 1259 C CA . SER A 1 158 ? 12.073 -9.222 -16.040 1.00 95.94 158 SER A CA 1
ATOM 1260 C C . SER A 1 158 ? 11.897 -8.366 -17.298 1.00 95.94 158 SER A C 1
ATOM 1262 O O . SER A 1 158 ? 12.619 -7.386 -17.469 1.00 95.94 158 SER A O 1
ATOM 1264 N N . GLU A 1 159 ? 10.928 -8.694 -18.158 1.00 97.00 159 GLU A N 1
ATOM 1265 C CA . GLU A 1 159 ? 10.573 -7.862 -19.311 1.00 97.00 159 GLU A CA 1
ATOM 1266 C C . GLU A 1 159 ? 9.741 -6.650 -18.886 1.00 97.00 159 GLU A C 1
ATOM 1268 O O . GLU A 1 159 ? 10.016 -5.534 -19.323 1.00 97.00 159 GLU A O 1
ATOM 1273 N N . LYS A 1 160 ? 8.779 -6.836 -17.973 1.00 96.75 160 LYS A N 1
ATOM 1274 C CA . LYS A 1 160 ? 7.905 -5.753 -17.508 1.00 96.75 160 LYS A CA 1
ATOM 1275 C C . LYS A 1 160 ? 8.657 -4.613 -16.835 1.00 96.75 160 LYS A C 1
ATOM 1277 O O . LYS A 1 160 ? 8.342 -3.458 -17.093 1.00 96.75 160 LYS A O 1
ATOM 1282 N N . ILE A 1 161 ? 9.686 -4.908 -16.042 1.00 96.25 161 ILE A N 1
ATOM 1283 C CA . ILE A 1 161 ? 10.484 -3.868 -15.368 1.00 96.25 161 ILE A CA 1
ATOM 1284 C C . ILE A 1 161 ? 11.350 -3.024 -16.322 1.00 96.25 161 ILE A C 1
ATOM 1286 O O . ILE A 1 161 ? 11.984 -2.076 -15.865 1.00 96.25 161 ILE A O 1
ATOM 1290 N N . LYS A 1 162 ? 11.428 -3.369 -17.617 1.00 96.25 162 LYS A N 1
ATOM 1291 C CA . LYS A 1 162 ? 12.116 -2.558 -18.640 1.00 96.25 162 LYS A CA 1
ATOM 1292 C C . LYS A 1 162 ? 11.210 -1.478 -19.237 1.00 96.25 162 LYS A C 1
ATOM 1294 O O . LYS A 1 162 ? 11.708 -0.586 -19.921 1.00 96.25 162 LYS A O 1
ATOM 1299 N N . GLU A 1 163 ? 9.897 -1.582 -19.036 1.00 96.38 163 GLU A N 1
ATOM 1300 C CA . GLU A 1 163 ? 8.931 -0.573 -19.471 1.00 96.38 163 GLU A CA 1
ATOM 1301 C C . GLU A 1 163 ? 9.045 0.690 -18.600 1.00 96.38 163 GLU A C 1
ATOM 1303 O O . GLU A 1 163 ? 9.610 0.662 -17.506 1.00 96.38 163 GLU A O 1
ATOM 1308 N N . HIS A 1 164 ? 8.524 1.820 -19.088 1.00 96.00 164 HIS A N 1
ATOM 1309 C CA . HIS A 1 164 ? 8.507 3.048 -18.296 1.00 96.00 164 HIS A CA 1
ATOM 1310 C C . HIS A 1 164 ? 7.557 2.870 -17.102 1.00 96.00 164 HIS A C 1
ATOM 1312 O O . HIS A 1 164 ? 6.362 2.650 -17.323 1.00 96.00 164 HIS A O 1
ATOM 1318 N N . PRO A 1 165 ? 8.042 2.993 -15.856 1.00 96.62 165 PRO A N 1
ATOM 1319 C CA . PRO A 1 165 ? 7.211 2.753 -14.690 1.00 96.62 165 PRO A CA 1
ATOM 1320 C C . PRO A 1 165 ? 6.215 3.900 -14.473 1.00 96.62 165 PRO A C 1
ATOM 1322 O O . PRO A 1 165 ? 6.439 5.042 -14.881 1.00 96.62 165 PRO A O 1
ATOM 1325 N N . LEU A 1 166 ? 5.106 3.599 -13.807 1.00 96.00 166 LEU A N 1
ATOM 1326 C CA . LEU A 1 166 ? 4.154 4.593 -13.321 1.00 96.00 166 LEU A CA 1
ATOM 1327 C C . LEU A 1 166 ? 4.797 5.478 -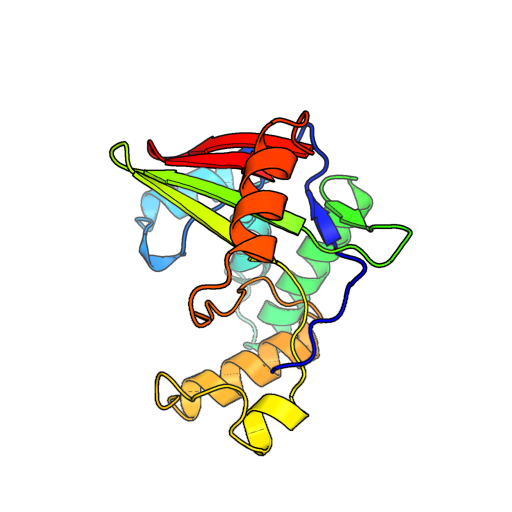12.248 1.00 96.00 166 LEU A C 1
ATOM 1329 O O . LEU A 1 166 ? 4.561 6.686 -12.218 1.00 96.00 166 LEU A O 1
ATOM 1333 N N . TYR A 1 167 ? 5.608 4.874 -11.378 1.00 97.06 167 TYR A N 1
ATOM 1334 C CA . TYR A 1 167 ? 6.383 5.580 -10.362 1.00 97.06 167 TYR A CA 1
ATOM 1335 C C . TYR A 1 167 ? 7.851 5.187 -10.446 1.00 97.06 167 TYR A C 1
ATOM 1337 O O . TYR A 1 167 ? 8.157 4.008 -10.562 1.00 97.06 167 TYR A O 1
ATOM 1345 N N . ASP A 1 168 ? 8.753 6.154 -10.300 1.00 95.38 168 ASP A N 1
ATOM 1346 C CA . ASP A 1 168 ? 10.177 5.905 -10.065 1.00 95.38 168 ASP A CA 1
ATOM 1347 C C . ASP A 1 168 ? 10.708 6.969 -9.105 1.00 95.38 168 ASP A C 1
ATOM 1349 O O . ASP A 1 168 ? 10.827 8.145 -9.455 1.00 95.38 168 ASP A O 1
ATOM 1353 N N . PHE A 1 169 ? 10.925 6.589 -7.848 1.00 94.12 169 PHE A N 1
ATOM 1354 C CA . PHE A 1 169 ? 11.354 7.520 -6.808 1.00 94.12 169 PHE A CA 1
ATOM 1355 C C . PHE A 1 169 ? 12.223 6.832 -5.761 1.00 94.12 169 PHE A C 1
ATOM 1357 O O . PHE A 1 169 ? 12.160 5.621 -5.559 1.00 94.12 169 PHE A O 1
ATOM 1364 N N . THR A 1 170 ? 13.007 7.634 -5.045 1.00 92.88 170 THR A N 1
ATOM 1365 C CA . THR A 1 170 ? 13.894 7.155 -3.984 1.00 92.88 170 THR A CA 1
ATOM 1366 C C . THR A 1 170 ? 13.493 7.763 -2.651 1.00 92.88 170 THR A C 1
ATOM 1368 O O . THR A 1 170 ? 13.329 8.978 -2.541 1.00 92.88 170 THR A O 1
ATOM 1371 N N . THR A 1 171 ? 13.387 6.928 -1.621 1.00 88.81 171 THR A N 1
ATOM 1372 C CA . THR A 1 171 ? 13.213 7.354 -0.229 1.00 88.81 171 THR A CA 1
ATOM 1373 C C . THR A 1 171 ? 14.138 6.541 0.667 1.00 88.81 171 THR A C 1
ATOM 1375 O O . THR A 1 171 ? 14.225 5.328 0.530 1.00 88.81 171 THR A O 1
ATOM 1378 N N . ASP A 1 172 ? 14.860 7.201 1.573 1.00 84.31 172 ASP A N 1
ATOM 1379 C CA . ASP A 1 172 ? 15.779 6.559 2.528 1.00 84.31 172 ASP A CA 1
ATOM 1380 C C . ASP A 1 172 ? 16.750 5.545 1.892 1.00 84.31 172 ASP A C 1
ATOM 1382 O O . ASP A 1 172 ? 16.948 4.441 2.393 1.00 84.31 172 ASP A O 1
ATOM 1386 N N . LEU A 1 173 ? 17.366 5.936 0.768 1.00 88.62 173 LEU A N 1
ATOM 1387 C CA . LEU A 1 173 ? 18.305 5.112 -0.013 1.00 88.62 173 LEU A CA 1
ATOM 1388 C C . LEU A 1 173 ? 17.685 3.846 -0.634 1.00 88.62 173 LEU A C 1
ATOM 1390 O O . LEU A 1 173 ? 18.413 3.005 -1.160 1.00 88.62 173 LEU A O 1
ATOM 1394 N N . VAL A 1 174 ? 16.356 3.727 -0.619 1.00 92.88 174 VAL A N 1
ATOM 1395 C CA . VAL A 1 174 ? 15.609 2.680 -1.316 1.00 92.88 174 VAL A CA 1
ATOM 1396 C C . VAL A 1 174 ? 14.966 3.283 -2.557 1.00 92.88 174 VAL A C 1
ATOM 1398 O O . VAL A 1 174 ? 14.222 4.260 -2.464 1.00 92.88 174 VAL A O 1
ATOM 1401 N N . GLN A 1 175 ? 15.268 2.717 -3.722 1.00 95.50 175 GLN A N 1
ATOM 1402 C CA . GLN A 1 175 ? 14.582 3.060 -4.967 1.00 95.50 175 GLN A CA 1
ATOM 1403 C C . GLN A 1 175 ? 13.325 2.204 -5.097 1.00 95.50 175 GLN A C 1
ATOM 1405 O O . GLN A 1 175 ? 13.367 1.000 -4.845 1.00 95.50 175 GLN A O 1
ATOM 1410 N N . HIS A 1 176 ? 12.232 2.821 -5.521 1.00 95.44 176 HIS A N 1
ATOM 1411 C 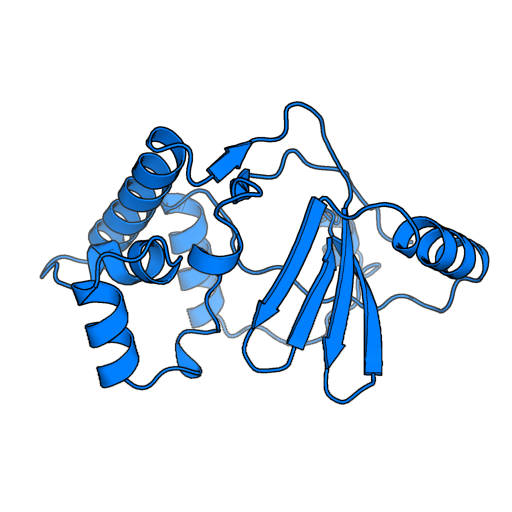CA . HIS A 1 176 ? 10.928 2.209 -5.708 1.00 95.44 176 HIS A CA 1
ATOM 1412 C C . HIS A 1 176 ? 10.451 2.447 -7.135 1.00 95.44 176 HIS A C 1
ATOM 1414 O O . HIS A 1 176 ? 10.428 3.591 -7.588 1.00 95.44 176 HIS A O 1
ATOM 1420 N N . SER A 1 177 ? 10.017 1.380 -7.805 1.00 97.00 177 SER A N 1
ATOM 1421 C CA . SER A 1 177 ? 9.398 1.454 -9.126 1.00 97.00 177 SER A CA 1
ATOM 1422 C C . SER A 1 177 ? 8.121 0.615 -9.174 1.00 97.00 177 SER A C 1
ATOM 1424 O O . SER A 1 177 ? 8.103 -0.498 -8.644 1.00 97.00 177 SER A O 1
ATOM 1426 N N . VAL A 1 178 ? 7.059 1.150 -9.779 1.00 95.75 178 VAL A N 1
ATOM 1427 C CA . VAL A 1 178 ? 5.744 0.493 -9.956 1.00 95.75 178 VAL A CA 1
ATOM 1428 C C . VAL A 1 178 ? 5.333 0.563 -11.413 1.00 95.75 178 VAL A C 1
ATOM 1430 O O . VAL A 1 178 ? 5.508 1.665 -11.973 1.00 95.75 178 VAL A O 1
#

Mean predicted aligned error: 4.25 Å